Protein AF-A0A8C9L5F5-F1 (afdb_monomer)

Foldseek 3Di:
DDWDADPQVRDIDPVPLVCLPDPVLQVSVVVVVVLLLVLLVVLLVLLVPFDKAFDDCVPFQDWDQDPLLRDTWGQWDDDPRIIGGRLRVLVLLQDPVSLVSLVVSCVSNVDDPVCSVSSHDHVVSSVSSVVVNVVNVVVVVVVVVVVVVVVVVVVVVVVVVVVVVVVVVVVVVVVVVPDDDDDDDDDDDDDDDDDPPPDDPDDQDDDDDDDDDDDDDDPPPPDDPPVPDDDDDDDDDDDDDDDDPVVSVVVVVVVVVVPDDCPDDPNPDDPPDDDDPPNDDCPPPPPDDDDPPPDD

pLDDT: mean 77.7, std 20.13, range [31.69, 98.31]

Sequence (296 aa):
MAVYRCSLCRRTSFTGRRHLYSAAHRRRLQEALGRLEEEVAAARAAMDGAAVRRYDPAEHERRVWCLCCGCGVRRDGRSGALALPHAGLLQHLAGAEHRRETARFWRENRADAALRERFVVAAEEYARFAAALERAVGAYEEREEENIRQMAARIREAEQRQRDTVRAALEVGAAEDTSGCAELPGPSAMQTGPDLSWMEPGQALTFIGHQETEGKGNVHTGAKPPWLTDEDEEDGSKQQIGPSYEEFLKQKEKQKLKKLPAERVGANFDHTSQTGDSWLPSFGRVWNHGRRWQSR

InterPro domains:
  IPR028015 CCDC84-like [PF14968] (5-177)
  IPR028015 CCDC84-like [PTHR31198] (5-171)

Secondary structure (DSSP, 8-state):
---EEETTTTEEETTGGGGGGSHHHHHHHHHHHHHHHHHHHHHHHGGGT---EE--HHHHS-EEEETTTTEEEESSEEETTEEETTHHHHHHHHSHHHHHHHHHHHHHHT--GGGGGGG---HHHHHHHHHHHHHHHHHHHHHHHHHHHHHHHHHHHHHHHHHHHHHHHHHHHHHHTT-------------PPP--TT--TT----------------TTS-PPPGGGS---------PPPSS-HHHHHHHHHHHHHHTS-TTSTTTT--TTS---TT-S---TTTTS-S-TTS--

Organism: Pavo cristatus (NCBI:txid9049)

Nearest PDB structures (foldseek):
  8y6o-assembly1_R  TM=8.934E-01  e=4.787E-13  Homo sapiens

Mean predicted aligned error: 19.21 Å

Solvent-accessible surface area (backbone atoms only — not comparable to full-atom values): 18754 Å² total; per-residue (Å²): 124,55,75,33,72,40,81,89,76,72,40,78,31,69,74,31,76,59,61,56,77,34,69,70,46,47,51,52,51,50,59,55,48,48,61,46,46,54,55,48,50,53,38,56,63,46,50,83,66,37,58,73,44,77,57,45,72,88,73,47,67,45,66,44,71,39,78,51,73,71,45,78,38,42,31,26,31,74,57,93,69,28,25,26,72,35,44,31,39,49,54,47,34,31,31,72,65,43,52,51,30,39,55,48,41,35,66,76,57,68,51,66,74,87,56,52,64,75,72,43,48,50,59,67,60,47,50,55,37,51,57,43,35,53,52,40,47,51,57,48,51,54,50,51,51,51,52,50,52,53,52,53,50,52,51,54,53,50,53,48,52,52,52,52,54,52,49,53,55,53,55,57,59,62,59,65,76,75,64,93,77,80,92,78,93,82,76,96,70,90,72,81,75,83,84,80,82,79,73,70,97,74,77,78,88,72,90,74,78,93,76,92,84,87,75,97,72,66,97,82,69,83,67,81,56,88,92,72,62,85,89,81,85,86,92,77,87,82,80,81,84,68,79,50,75,67,52,52,53,53,50,55,51,51,55,56,56,71,74,48,70,78,84,44,93,68,67,87,61,67,86,84,63,85,75,57,96,75,69,63,77,82,68,77,62,81,86,56,94,76,73,89,86,81,67,133

Radius of gyration: 38.83 Å; Cα contacts (8 Å, |Δi|>4): 188; chains: 1; bounding box: 82×67×112 Å

Structure (mmCIF, N/CA/C/O backbone):
data_AF-A0A8C9L5F5-F1
#
_entry.id   AF-A0A8C9L5F5-F1
#
loop_
_atom_site.group_PDB
_atom_site.id
_atom_site.type_symbol
_atom_site.label_atom_id
_atom_site.label_alt_id
_atom_site.label_comp_id
_atom_site.label_asym_id
_atom_site.label_entity_id
_atom_site.label_seq_id
_atom_site.pdbx_PDB_ins_code
_atom_site.Cartn_x
_atom_site.Cartn_y
_atom_site.Cartn_z
_atom_site.occupancy
_atom_site.B_iso_or_equiv
_atom_site.auth_seq_id
_atom_site.auth_comp_id
_atom_site.auth_asym_id
_atom_site.auth_atom_id
_atom_site.pdbx_PDB_model_num
ATOM 1 N N . MET A 1 1 ? 20.408 12.894 -36.199 1.00 60.62 1 MET A N 1
ATOM 2 C CA . MET A 1 1 ? 20.821 12.043 -35.058 1.00 60.62 1 MET A CA 1
ATOM 3 C C . MET A 1 1 ? 19.641 11.905 -34.108 1.00 60.62 1 MET A C 1
ATOM 5 O O . MET A 1 1 ? 19.076 12.923 -33.7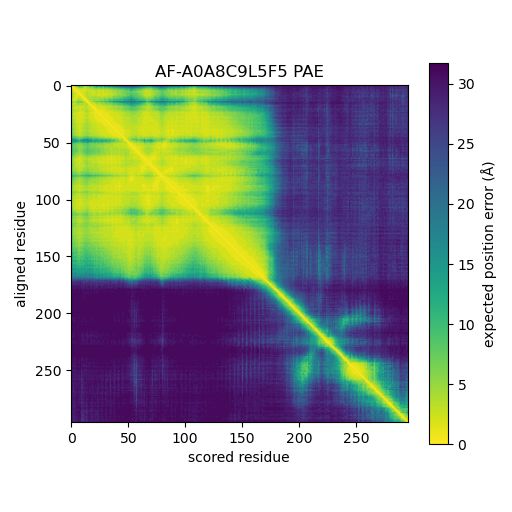34 1.00 60.62 1 MET A O 1
ATOM 9 N N . ALA A 1 2 ? 19.223 10.686 -33.762 1.00 69.50 2 ALA A N 1
ATOM 10 C CA . ALA A 1 2 ? 18.102 10.487 -32.843 1.00 69.50 2 ALA A CA 1
ATOM 11 C C . ALA A 1 2 ? 18.568 10.697 -31.394 1.00 69.50 2 ALA A C 1
ATOM 13 O O 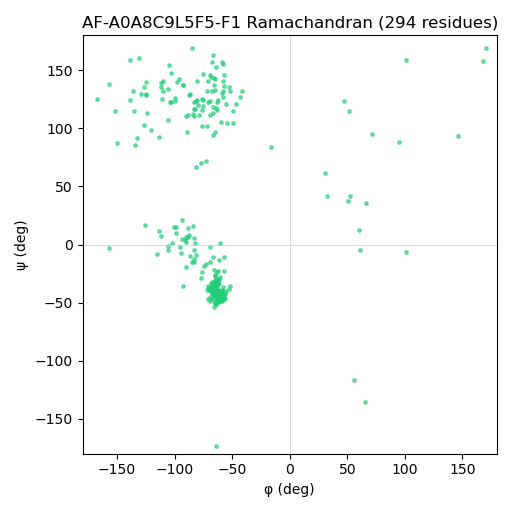. ALA A 1 2 ? 19.349 9.905 -30.862 1.00 69.50 2 ALA A O 1
ATOM 14 N N . VAL A 1 3 ? 18.092 11.771 -30.769 1.00 83.94 3 VAL A N 1
ATOM 15 C CA . VAL A 1 3 ? 18.346 12.079 -29.359 1.00 83.94 3 VAL A CA 1
ATOM 16 C C . VAL A 1 3 ? 17.351 11.290 -28.508 1.00 83.94 3 VAL A C 1
ATOM 18 O O . VAL A 1 3 ? 16.144 11.421 -28.684 1.00 83.94 3 VAL A O 1
ATOM 21 N N . TYR A 1 4 ? 17.841 10.461 -27.587 1.00 87.44 4 TYR A N 1
ATOM 22 C CA . TYR A 1 4 ? 17.001 9.696 -26.662 1.00 87.44 4 TYR A CA 1
ATOM 23 C C . TYR A 1 4 ? 17.403 9.969 -25.214 1.00 87.44 4 TYR A C 1
ATOM 25 O O . TYR A 1 4 ? 18.572 9.840 -24.856 1.00 87.44 4 TYR A O 1
ATOM 33 N N . ARG A 1 5 ? 16.440 10.314 -24.356 1.00 89.62 5 ARG A N 1
ATOM 34 C CA . ARG A 1 5 ? 16.670 10.533 -22.924 1.00 89.62 5 ARG A CA 1
ATOM 35 C C . ARG A 1 5 ? 16.178 9.336 -22.118 1.00 89.62 5 ARG A C 1
ATOM 37 O O . ARG A 1 5 ? 15.003 8.995 -22.162 1.00 89.62 5 ARG A O 1
ATOM 44 N N . CYS A 1 6 ? 17.076 8.733 -21.345 1.00 90.38 6 CYS A N 1
ATOM 45 C CA . CYS A 1 6 ? 16.731 7.682 -20.392 1.00 90.38 6 CYS A CA 1
ATOM 46 C C . CYS A 1 6 ? 16.174 8.287 -19.102 1.00 90.38 6 CYS A C 1
ATOM 48 O O . CYS A 1 6 ? 16.878 9.069 -18.455 1.00 90.38 6 CYS A O 1
ATOM 50 N N . SER A 1 7 ? 14.977 7.885 -18.679 1.00 87.81 7 SER A N 1
ATOM 51 C CA . SER A 1 7 ? 14.416 8.264 -17.374 1.00 87.81 7 SER A CA 1
ATOM 52 C C . SER A 1 7 ? 15.195 7.632 -16.213 1.00 87.81 7 SER A C 1
ATOM 54 O O . SER A 1 7 ? 15.529 8.326 -15.254 1.00 87.81 7 SER A O 1
ATOM 56 N N . LEU A 1 8 ? 15.587 6.357 -16.339 1.00 90.19 8 LEU A N 1
ATOM 57 C CA . LEU A 1 8 ? 16.334 5.626 -15.307 1.00 90.19 8 LEU A CA 1
ATOM 58 C C . LEU A 1 8 ? 17.762 6.137 -15.129 1.00 90.19 8 LEU A C 1
ATOM 60 O O . LEU A 1 8 ? 18.223 6.399 -14.022 1.00 90.19 8 LEU A O 1
ATOM 64 N N . CYS A 1 9 ? 18.490 6.295 -16.234 1.00 90.56 9 CYS A N 1
ATOM 65 C CA . CYS A 1 9 ? 19.882 6.731 -16.177 1.00 90.56 9 CYS A CA 1
ATOM 66 C C . CYS A 1 9 ? 20.032 8.251 -16.073 1.00 90.56 9 CYS A C 1
ATOM 68 O O . CYS A 1 9 ? 21.144 8.707 -15.806 1.00 90.56 9 CYS A O 1
ATOM 70 N N . ARG A 1 10 ? 18.952 9.017 -16.300 1.00 90.06 10 ARG A N 1
ATOM 71 C CA . ARG A 1 10 ? 18.934 10.489 -16.396 1.00 90.06 10 ARG A CA 1
ATOM 72 C C . ARG A 1 10 ? 19.995 11.031 -17.359 1.00 90.06 10 ARG A C 1
ATOM 74 O O . ARG A 1 10 ? 20.619 12.056 -17.110 1.00 90.06 10 ARG A O 1
ATOM 81 N N . ARG A 1 11 ? 20.218 10.306 -18.457 1.00 88.12 11 ARG A N 1
ATOM 82 C CA . ARG A 1 11 ? 21.242 10.604 -19.465 1.00 88.12 11 ARG A CA 1
ATOM 83 C C . ARG A 1 11 ? 20.611 10.720 -20.837 1.00 88.12 11 ARG A C 1
ATOM 85 O O . ARG A 1 11 ? 19.744 9.921 -21.200 1.00 88.12 11 ARG A O 1
ATOM 92 N N . THR A 1 12 ? 21.092 11.692 -21.594 1.00 88.00 12 THR A N 1
ATOM 93 C CA . THR A 1 12 ? 20.783 11.840 -23.010 1.00 88.00 12 THR A CA 1
ATOM 94 C C . THR A 1 12 ? 21.785 11.013 -23.809 1.00 88.00 12 THR A C 1
ATOM 96 O O . THR A 1 12 ? 22.990 11.106 -23.597 1.00 88.00 12 THR A O 1
ATOM 99 N N . SER A 1 13 ? 21.289 10.165 -24.699 1.00 83.81 13 SER A N 1
ATOM 100 C CA . SER A 1 13 ? 22.077 9.358 -25.617 1.00 83.81 13 SER A CA 1
ATOM 101 C C . SER A 1 13 ? 21.852 9.866 -27.034 1.00 83.81 13 SER A C 1
ATOM 103 O O . SER A 1 13 ? 20.718 9.957 -27.503 1.00 83.81 13 SER A O 1
ATOM 105 N N . PHE A 1 14 ? 22.949 10.192 -27.712 1.00 84.75 14 PHE A N 1
ATOM 106 C CA . PHE A 1 14 ? 22.948 10.637 -29.108 1.00 84.75 14 PHE A CA 1
ATOM 107 C C . PHE A 1 14 ? 23.005 9.462 -30.098 1.00 84.75 14 PHE A C 1
ATOM 109 O O . PHE A 1 14 ? 22.791 9.638 -31.294 1.00 84.75 14 PHE A O 1
ATOM 116 N N . THR A 1 15 ? 23.246 8.245 -29.595 1.00 81.31 15 THR A N 1
ATOM 117 C CA . THR A 1 15 ? 23.255 6.986 -30.359 1.00 81.31 15 THR A CA 1
ATOM 118 C C . THR A 1 15 ? 21.895 6.274 -30.320 1.00 81.31 15 THR A C 1
ATOM 120 O O . THR A 1 15 ? 21.799 5.061 -30.536 1.00 81.31 15 THR A O 1
ATOM 123 N N . GLY A 1 16 ? 20.822 7.015 -30.024 1.00 82.38 16 GLY A N 1
ATOM 124 C CA . GLY A 1 16 ? 19.471 6.487 -29.869 1.00 82.38 16 GLY A CA 1
ATOM 125 C C . GLY A 1 16 ? 19.329 5.545 -28.665 1.00 82.38 16 GLY A C 1
ATOM 126 O O . GLY A 1 16 ? 19.805 5.816 -27.563 1.00 82.38 16 GLY A O 1
ATOM 127 N N . ARG A 1 17 ? 18.649 4.408 -28.859 1.00 86.00 17 ARG A N 1
ATOM 128 C CA . ARG A 1 17 ? 18.340 3.438 -27.786 1.00 86.00 17 ARG A CA 1
ATOM 129 C C . ARG A 1 17 ? 19.469 2.442 -27.479 1.00 86.00 17 ARG A C 1
ATOM 131 O O . ARG A 1 17 ? 19.278 1.547 -26.661 1.00 86.00 17 ARG A O 1
ATOM 138 N N . ARG A 1 18 ? 20.656 2.582 -28.086 1.00 88.00 18 ARG A N 1
ATOM 139 C CA . ARG A 1 18 ? 21.783 1.652 -27.862 1.00 88.00 18 ARG A CA 1
ATOM 140 C C . ARG A 1 18 ? 22.263 1.618 -26.411 1.00 88.00 18 ARG A C 1
ATOM 142 O O . ARG A 1 18 ? 22.719 0.576 -25.953 1.00 88.00 18 ARG A O 1
ATOM 149 N N . HIS A 1 19 ? 22.128 2.716 -25.666 1.00 90.25 19 HIS A N 1
ATOM 150 C CA . HIS A 1 19 ? 22.593 2.761 -24.279 1.00 90.25 19 HIS A CA 1
ATOM 151 C C . HIS A 1 19 ? 21.870 1.762 -23.354 1.00 90.25 19 HIS A C 1
ATOM 153 O O . HIS A 1 19 ? 22.436 1.397 -22.323 1.00 90.25 19 HIS A O 1
ATOM 159 N N . LEU A 1 20 ? 20.656 1.315 -23.709 1.00 90.06 20 LEU A N 1
ATOM 160 C CA . LEU A 1 20 ? 19.882 0.339 -22.931 1.00 90.06 20 LEU A CA 1
ATOM 161 C C . LEU A 1 20 ? 20.624 -1.002 -22.796 1.00 90.06 20 LEU A C 1
ATOM 163 O O . LEU A 1 20 ? 20.488 -1.691 -21.793 1.00 90.06 20 LEU A O 1
ATOM 167 N N . TYR A 1 21 ? 21.477 -1.339 -23.768 1.00 90.31 21 TYR A N 1
ATOM 168 C CA . TYR A 1 21 ? 22.283 -2.563 -23.753 1.00 90.31 21 TYR A CA 1
ATOM 169 C C . TYR A 1 21 ? 23.581 -2.431 -22.941 1.00 90.31 21 TYR A C 1
ATOM 171 O O . TYR A 1 21 ? 24.311 -3.406 -22.770 1.00 90.31 21 TYR A O 1
ATOM 179 N N . SER A 1 22 ? 23.898 -1.237 -22.431 1.00 92.62 22 SER A N 1
ATOM 180 C CA . SER A 1 22 ? 25.110 -1.037 -21.636 1.00 92.62 22 SER A CA 1
ATOM 181 C C . SER A 1 22 ? 25.025 -1.765 -20.290 1.00 92.62 22 SER A C 1
ATOM 183 O O . SER A 1 22 ? 23.976 -1.808 -19.644 1.00 92.62 22 SER A O 1
ATOM 185 N N . ALA A 1 23 ? 26.155 -2.300 -19.818 1.00 93.69 23 ALA A N 1
ATOM 186 C CA . ALA A 1 23 ? 26.242 -2.906 -18.487 1.00 93.69 23 ALA A CA 1
ATOM 187 C C . ALA A 1 23 ? 25.852 -1.913 -17.376 1.00 93.69 23 ALA A C 1
ATOM 189 O O . ALA A 1 23 ? 25.162 -2.282 -16.430 1.00 93.69 23 ALA A O 1
ATOM 190 N N . ALA A 1 24 ? 26.210 -0.635 -17.538 1.00 93.31 24 ALA A N 1
ATOM 191 C CA . ALA A 1 24 ? 25.853 0.419 -16.595 1.00 93.31 24 ALA A CA 1
ATOM 192 C C . ALA A 1 24 ? 24.334 0.645 -16.492 1.00 93.31 24 ALA A C 1
ATOM 194 O O . ALA A 1 24 ? 23.827 0.823 -15.386 1.00 93.31 24 ALA A O 1
ATOM 195 N N . HIS A 1 25 ? 23.604 0.631 -17.616 1.00 93.62 25 HIS A N 1
ATOM 196 C CA . HIS A 1 25 ? 22.142 0.738 -17.596 1.00 93.62 25 HIS A CA 1
ATOM 197 C C . HIS A 1 25 ? 21.513 -0.477 -16.908 1.00 93.62 25 HIS A C 1
ATOM 199 O O . HIS A 1 25 ? 20.719 -0.301 -15.988 1.00 93.62 25 HIS A O 1
ATOM 205 N N . ARG A 1 26 ? 21.922 -1.693 -17.300 1.00 93.56 26 ARG A N 1
ATOM 206 C CA . ARG A 1 26 ? 21.401 -2.943 -16.724 1.00 93.56 26 ARG A CA 1
ATOM 207 C C . ARG A 1 26 ? 21.606 -3.015 -15.211 1.00 93.56 26 ARG A C 1
ATOM 209 O O . ARG A 1 26 ? 20.661 -3.320 -14.496 1.00 93.56 26 ARG A O 1
ATOM 216 N N . ARG A 1 27 ? 22.794 -2.647 -14.721 1.00 94.31 27 ARG A N 1
ATOM 217 C CA . ARG A 1 27 ? 23.088 -2.605 -13.282 1.00 94.31 27 ARG A CA 1
ATOM 218 C C . ARG A 1 27 ? 22.175 -1.624 -12.540 1.00 94.31 27 ARG A C 1
ATOM 220 O O . ARG A 1 27 ? 21.579 -1.986 -11.537 1.00 94.31 27 ARG A O 1
ATOM 227 N N . ARG A 1 28 ? 22.010 -0.399 -13.055 1.00 94.50 28 ARG A N 1
ATOM 228 C CA . ARG A 1 28 ? 21.112 0.604 -12.449 1.00 94.50 28 ARG A CA 1
ATOM 229 C C . ARG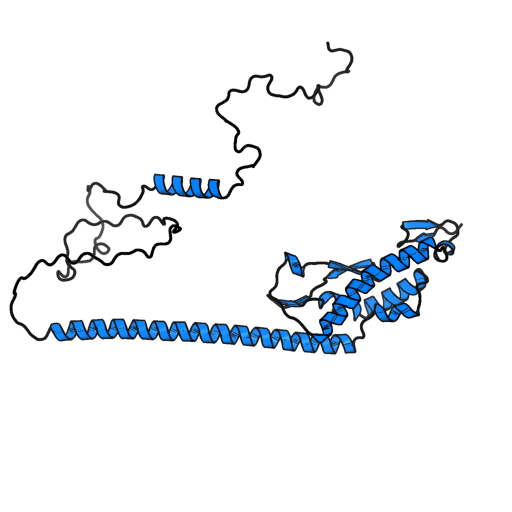 A 1 28 ? 19.655 0.152 -12.443 1.00 94.50 28 ARG A C 1
ATOM 231 O O . ARG A 1 28 ? 18.939 0.419 -11.486 1.00 94.50 28 ARG A O 1
ATOM 238 N N . LEU A 1 29 ? 19.218 -0.503 -13.516 1.00 94.94 29 LEU A N 1
ATOM 239 C CA . LEU A 1 29 ? 17.880 -1.074 -13.615 1.00 94.94 29 LEU A CA 1
ATOM 240 C C . LEU A 1 29 ? 17.676 -2.176 -12.566 1.00 94.94 29 LEU A C 1
ATOM 242 O O . LEU A 1 29 ? 16.670 -2.147 -11.871 1.00 94.94 29 LEU A O 1
ATOM 246 N N . GLN A 1 30 ? 18.637 -3.090 -12.410 1.00 93.50 30 GLN A N 1
ATOM 247 C CA . GLN A 1 30 ? 18.596 -4.142 -11.389 1.00 93.50 30 GLN A CA 1
ATOM 248 C C . GLN A 1 30 ? 18.571 -3.567 -9.969 1.00 93.50 30 GLN A C 1
ATOM 250 O O . GLN A 1 30 ? 17.722 -3.958 -9.180 1.00 93.50 30 GLN A O 1
ATOM 255 N N . GLU A 1 31 ? 19.432 -2.594 -9.657 1.00 94.19 31 GLU A N 1
ATOM 256 C CA . GLU A 1 31 ? 19.443 -1.917 -8.351 1.00 94.19 31 GLU A CA 1
ATOM 257 C C . GLU A 1 31 ? 18.099 -1.228 -8.050 1.00 94.19 31 GLU A C 1
ATOM 259 O O . GLU A 1 31 ? 17.598 -1.289 -6.928 1.00 94.19 31 GLU A O 1
ATOM 264 N N . ALA A 1 32 ? 17.496 -0.569 -9.046 1.00 93.50 32 ALA A N 1
ATOM 265 C CA . ALA A 1 32 ? 16.214 0.112 -8.879 1.00 93.50 32 ALA A CA 1
ATOM 266 C C . ALA A 1 32 ? 15.039 -0.871 -8.736 1.00 93.50 32 ALA A C 1
ATOM 268 O O . ALA A 1 32 ? 14.141 -0.630 -7.930 1.00 93.50 32 ALA A O 1
ATOM 269 N N . LEU A 1 33 ? 15.053 -1.970 -9.496 1.00 95.00 33 LEU A N 1
ATOM 270 C CA . LEU A 1 33 ? 14.061 -3.036 -9.385 1.00 95.00 33 LEU A CA 1
ATOM 271 C C . LEU A 1 33 ? 14.184 -3.787 -8.058 1.00 95.00 33 LEU A C 1
ATOM 273 O O . LEU A 1 33 ? 13.153 -4.070 -7.467 1.00 95.00 33 LEU A O 1
ATOM 277 N N . GLY A 1 34 ? 15.397 -4.024 -7.551 1.00 94.56 34 GLY A N 1
ATOM 278 C CA . GLY A 1 34 ? 15.616 -4.702 -6.269 1.00 94.56 34 GLY A CA 1
ATOM 279 C C . GLY A 1 34 ? 14.962 -3.973 -5.092 1.00 94.56 34 GLY A C 1
ATOM 280 O O . GLY A 1 34 ? 14.272 -4.591 -4.293 1.00 94.56 34 GLY A O 1
ATOM 281 N N . ARG A 1 35 ? 15.056 -2.637 -5.043 1.00 93.88 35 ARG A N 1
ATOM 282 C CA . ARG A 1 35 ? 14.372 -1.834 -4.006 1.00 93.88 35 ARG A CA 1
ATOM 283 C C . ARG A 1 35 ? 12.851 -1.962 -4.065 1.00 93.88 35 ARG A C 1
ATOM 285 O O . ARG A 1 35 ? 12.187 -1.988 -3.038 1.00 93.88 35 ARG A O 1
ATOM 292 N N . LEU A 1 36 ? 12.292 -1.994 -5.275 1.00 94.00 36 LEU A N 1
ATOM 293 C CA . LEU A 1 36 ? 10.856 -2.198 -5.448 1.00 94.00 36 LEU A CA 1
ATOM 294 C C . LEU A 1 36 ? 10.469 -3.644 -5.111 1.00 94.00 36 LEU A C 1
ATOM 296 O O . LEU A 1 36 ? 9.404 -3.869 -4.552 1.00 94.00 36 LEU A O 1
ATOM 300 N N . GLU A 1 37 ? 11.324 -4.611 -5.433 1.00 95.00 37 GLU A N 1
ATOM 301 C CA . GLU A 1 37 ? 11.108 -6.029 -5.149 1.00 95.00 37 GLU A CA 1
ATOM 302 C C . GLU A 1 37 ? 11.044 -6.293 -3.645 1.00 95.00 37 GLU A C 1
ATOM 304 O O . GLU A 1 37 ? 10.152 -7.013 -3.214 1.00 95.00 37 GLU A O 1
ATOM 309 N N . GLU A 1 38 ? 11.906 -5.661 -2.845 1.00 94.88 38 GLU A N 1
ATOM 310 C CA . GLU A 1 38 ? 11.859 -5.734 -1.378 1.00 94.88 38 GLU A CA 1
ATOM 311 C C . GLU A 1 38 ? 10.505 -5.258 -0.825 1.00 94.88 38 GLU A C 1
ATOM 313 O O . GLU A 1 38 ? 9.878 -5.951 -0.022 1.00 94.88 38 GLU A O 1
ATOM 318 N N . GLU A 1 39 ? 10.002 -4.117 -1.304 1.00 94.88 39 GLU A N 1
ATOM 319 C CA . GLU A 1 39 ? 8.698 -3.576 -0.891 1.00 94.88 39 GLU A CA 1
ATOM 320 C C . GLU A 1 39 ? 7.529 -4.465 -1.351 1.00 94.88 39 GLU A C 1
ATOM 322 O O . GLU A 1 39 ? 6.575 -4.689 -0.602 1.00 94.88 39 GLU A O 1
ATOM 327 N N . VAL A 1 40 ? 7.599 -5.011 -2.571 1.00 95.38 40 VAL A N 1
ATOM 328 C CA . VAL A 1 40 ? 6.592 -5.946 -3.100 1.00 95.38 40 VAL A CA 1
ATOM 329 C C . VAL A 1 40 ? 6.609 -7.264 -2.323 1.00 95.38 40 VAL A C 1
ATOM 331 O O . VAL A 1 40 ? 5.547 -7.799 -2.011 1.00 95.38 40 VAL A O 1
ATOM 334 N N . ALA A 1 41 ? 7.787 -7.785 -1.980 1.00 94.62 41 ALA A N 1
ATOM 335 C CA . ALA A 1 41 ? 7.937 -9.005 -1.195 1.00 94.62 41 ALA A CA 1
ATOM 336 C C . ALA A 1 41 ? 7.380 -8.825 0.222 1.00 94.62 41 ALA A C 1
ATOM 338 O O . ALA A 1 41 ? 6.612 -9.670 0.682 1.00 94.62 41 ALA A O 1
ATOM 339 N N . ALA A 1 42 ? 7.682 -7.698 0.877 1.00 93.69 42 ALA A N 1
ATOM 340 C CA . ALA A 1 42 ? 7.105 -7.353 2.174 1.00 93.69 42 ALA A CA 1
ATOM 341 C C . ALA A 1 42 ? 5.571 -7.257 2.108 1.00 93.69 42 ALA A C 1
ATOM 343 O O . ALA A 1 42 ? 4.874 -7.793 2.967 1.00 93.69 42 ALA A O 1
ATOM 344 N N . ALA A 1 43 ? 5.035 -6.634 1.053 1.00 93.94 43 ALA A N 1
ATOM 345 C CA . ALA A 1 43 ? 3.595 -6.535 0.847 1.00 93.94 43 ALA A CA 1
ATOM 346 C C . ALA A 1 43 ? 2.931 -7.901 0.622 1.00 93.94 43 ALA A C 1
ATOM 348 O O . ALA A 1 43 ? 1.877 -8.167 1.193 1.00 93.94 43 ALA A O 1
ATOM 349 N N . ARG A 1 44 ? 3.550 -8.786 -0.169 1.00 93.94 44 ARG A N 1
ATOM 350 C CA . ARG A 1 44 ? 3.049 -10.152 -0.385 1.00 93.94 44 ARG A CA 1
ATOM 351 C C . ARG A 1 44 ? 3.074 -10.979 0.895 1.00 93.94 44 ARG A C 1
ATOM 353 O O . ARG A 1 44 ? 2.088 -11.638 1.186 1.00 93.94 44 ARG A O 1
ATOM 360 N N . ALA A 1 45 ? 4.144 -10.897 1.685 1.00 92.19 45 ALA A N 1
ATOM 361 C CA . ALA A 1 45 ? 4.222 -11.586 2.974 1.00 92.19 45 ALA A CA 1
ATOM 362 C C . ALA A 1 45 ? 3.130 -11.115 3.953 1.00 92.19 45 ALA A C 1
ATOM 364 O O . ALA A 1 45 ? 2.603 -11.902 4.734 1.00 92.19 45 ALA A O 1
ATOM 365 N N . ALA A 1 46 ? 2.739 -9.839 3.886 1.00 88.81 46 ALA A N 1
ATOM 366 C CA . ALA A 1 46 ? 1.648 -9.305 4.697 1.00 88.81 46 ALA A CA 1
ATOM 367 C C . ALA A 1 46 ? 0.255 -9.834 4.293 1.00 88.81 46 ALA A C 1
ATOM 369 O O . ALA A 1 46 ? -0.689 -9.702 5.078 1.00 88.81 46 ALA A O 1
ATOM 370 N N . MET A 1 47 ? 0.103 -10.445 3.108 1.00 88.94 47 MET A N 1
ATOM 371 C CA . MET A 1 47 ? -1.187 -10.980 2.661 1.00 88.94 47 MET A CA 1
ATOM 372 C C . MET A 1 47 ? -1.666 -12.170 3.494 1.00 88.94 47 MET A C 1
ATOM 374 O O . MET A 1 47 ? -2.871 -12.310 3.693 1.00 88.94 47 MET A O 1
ATOM 378 N N . ASP A 1 48 ? -0.747 -12.987 4.012 1.00 84.38 48 ASP A N 1
ATOM 379 C CA . ASP A 1 48 ? -1.083 -14.222 4.732 1.00 84.38 48 ASP A CA 1
ATOM 380 C C . ASP A 1 48 ? -1.675 -13.963 6.131 1.00 84.38 48 ASP A C 1
ATOM 382 O O . ASP A 1 48 ? -2.313 -14.842 6.707 1.00 84.38 48 ASP A O 1
ATOM 386 N N . GLY 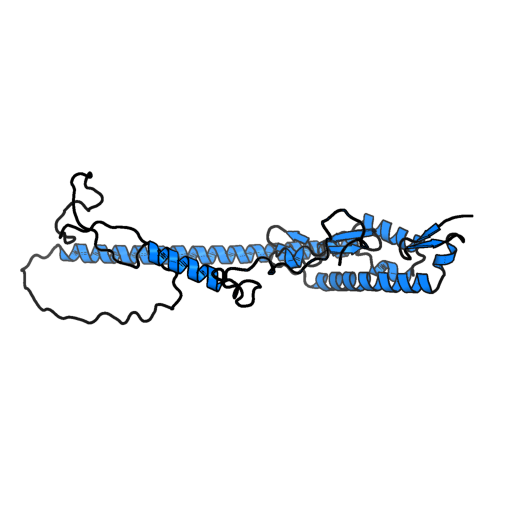A 1 49 ? -1.502 -12.752 6.676 1.00 80.25 49 GLY A N 1
ATOM 387 C CA . GLY A 1 49 ? -1.932 -12.394 8.033 1.00 80.25 49 GLY A CA 1
ATOM 388 C C . GLY A 1 49 ? -3.024 -11.327 8.133 1.00 80.25 49 GLY A C 1
ATOM 389 O O . GLY A 1 49 ? -3.483 -11.088 9.245 1.00 80.25 49 GLY A O 1
ATOM 390 N N . ALA A 1 50 ? -3.402 -10.675 7.021 1.00 85.69 50 ALA A N 1
ATOM 391 C CA . ALA A 1 50 ? -4.424 -9.616 6.936 1.00 85.69 50 ALA A CA 1
ATOM 392 C C . ALA A 1 50 ? -4.537 -8.756 8.216 1.00 85.69 50 ALA A C 1
ATOM 394 O O . ALA A 1 50 ? -5.555 -8.749 8.907 1.00 85.69 50 ALA A O 1
ATOM 395 N N . ALA A 1 51 ? -3.449 -8.068 8.568 1.00 88.88 51 ALA A N 1
ATOM 396 C CA . ALA A 1 51 ? -3.372 -7.322 9.818 1.00 88.88 51 ALA A CA 1
ATOM 397 C C . ALA A 1 51 ? -4.180 -6.016 9.762 1.00 88.88 51 ALA A C 1
ATOM 399 O O . ALA A 1 51 ? -4.223 -5.335 8.739 1.00 88.88 51 ALA A O 1
ATOM 400 N N . VAL A 1 52 ? -4.744 -5.625 10.904 1.00 95.00 52 VAL A N 1
ATOM 401 C CA . VAL A 1 52 ? -5.434 -4.344 11.105 1.00 95.00 52 VAL A CA 1
ATOM 402 C C . VAL A 1 52 ? -4.814 -3.657 12.317 1.00 95.00 52 VAL A C 1
ATOM 404 O O . VAL A 1 52 ? -4.535 -4.302 13.329 1.00 95.00 52 VAL A O 1
ATOM 407 N N . ARG A 1 53 ? -4.543 -2.355 12.207 1.00 93.69 53 ARG A N 1
ATOM 408 C CA . ARG A 1 53 ? -3.955 -1.545 13.285 1.00 93.69 53 ARG A CA 1
ATOM 409 C C . ARG A 1 53 ? -4.744 -0.262 13.476 1.00 93.69 53 ARG A C 1
ATOM 411 O O . ARG A 1 53 ? -5.448 0.171 12.567 1.00 93.69 53 ARG A O 1
ATOM 418 N N . ARG A 1 54 ? -4.600 0.379 14.636 1.00 94.25 54 ARG A N 1
ATOM 419 C CA . ARG A 1 54 ? -5.086 1.753 14.814 1.00 94.25 54 ARG A CA 1
ATOM 420 C C . ARG A 1 54 ? -4.302 2.693 13.908 1.00 94.25 54 ARG A C 1
ATOM 422 O O . ARG A 1 54 ? -3.109 2.504 13.695 1.00 94.25 54 ARG A O 1
ATOM 429 N N . TYR A 1 55 ? -4.995 3.677 13.354 1.00 95.94 55 TYR A N 1
ATOM 430 C CA . TYR A 1 55 ? -4.383 4.651 12.471 1.00 95.94 55 TYR A CA 1
ATOM 431 C C . TYR A 1 55 ? -3.474 5.611 13.243 1.00 95.94 55 TYR A C 1
ATOM 433 O O . TYR A 1 55 ? -3.875 6.221 14.230 1.00 95.94 55 TYR A O 1
ATOM 441 N N . ASP A 1 56 ? -2.279 5.782 12.702 1.00 93.75 56 ASP A N 1
ATOM 442 C CA . ASP A 1 56 ? -1.239 6.714 13.103 1.00 93.75 56 ASP A CA 1
ATOM 443 C C . ASP A 1 56 ? -0.690 7.360 11.815 1.00 93.75 56 ASP A C 1
ATOM 445 O O . ASP A 1 56 ? -0.123 6.654 10.969 1.00 93.75 56 ASP A O 1
ATOM 449 N N . PRO A 1 57 ? -0.866 8.681 11.627 1.00 91.81 57 PRO A N 1
ATOM 450 C CA . PRO A 1 57 ? -0.319 9.405 10.484 1.00 91.81 57 PRO A CA 1
ATOM 451 C C . PRO A 1 57 ? 1.188 9.202 10.288 1.00 91.81 57 PRO A C 1
ATOM 453 O O . PRO A 1 57 ? 1.644 9.078 9.150 1.00 91.81 57 PRO A O 1
ATOM 456 N N . ALA A 1 58 ? 1.963 9.145 11.377 1.00 91.69 58 ALA A N 1
ATOM 457 C CA . ALA A 1 58 ? 3.420 9.071 11.315 1.00 91.69 58 ALA A CA 1
ATOM 458 C C . ALA A 1 58 ? 3.896 7.746 10.698 1.00 91.69 58 ALA A C 1
ATOM 460 O O . ALA A 1 58 ? 4.871 7.711 9.943 1.00 91.69 58 ALA A O 1
ATOM 461 N N . GLU A 1 59 ? 3.173 6.659 10.971 1.00 90.38 59 GLU A N 1
ATOM 462 C CA . GLU A 1 59 ? 3.513 5.324 10.481 1.00 90.38 59 GLU A CA 1
ATOM 463 C C . GLU A 1 59 ? 2.832 4.976 9.152 1.00 90.38 59 GLU A C 1
ATOM 465 O O . GLU A 1 59 ? 3.442 4.305 8.310 1.00 90.38 59 GLU A O 1
ATOM 470 N N . HIS A 1 60 ? 1.588 5.424 8.943 1.00 93.12 60 HIS A N 1
ATOM 471 C CA . HIS A 1 60 ? 0.698 4.900 7.899 1.00 93.12 60 HIS A CA 1
ATOM 472 C C . HIS A 1 60 ? 0.501 5.812 6.679 1.00 93.12 60 HIS A C 1
ATOM 474 O O . HIS A 1 60 ? -0.103 5.401 5.684 1.00 93.12 60 HIS A O 1
ATOM 480 N N . GLU A 1 61 ? 1.060 7.024 6.684 1.00 91.56 61 GLU A N 1
ATOM 481 C CA . GLU A 1 61 ? 1.079 7.903 5.501 1.00 91.56 61 GLU A CA 1
ATOM 482 C C . GLU A 1 61 ? 2.315 7.701 4.609 1.00 91.56 61 GLU A C 1
ATOM 484 O O . GLU A 1 61 ? 2.500 8.401 3.607 1.00 91.56 61 GLU A O 1
ATOM 489 N N . ARG A 1 62 ? 3.149 6.697 4.918 1.00 92.81 62 ARG A N 1
ATOM 490 C CA . ARG A 1 62 ? 4.333 6.351 4.122 1.00 92.81 62 ARG A CA 1
ATOM 491 C C . ARG A 1 62 ? 3.959 6.035 2.672 1.00 92.81 62 ARG A C 1
ATOM 493 O O . ARG A 1 62 ? 3.006 5.304 2.385 1.00 92.81 62 ARG A O 1
ATOM 500 N N . ARG A 1 63 ? 4.763 6.560 1.744 1.00 95.56 63 ARG A N 1
ATOM 501 C CA . ARG A 1 63 ? 4.630 6.317 0.305 1.00 95.56 63 ARG A CA 1
ATOM 502 C C . ARG A 1 63 ? 5.794 5.493 -0.226 1.00 95.56 63 ARG A C 1
ATOM 504 O O . ARG A 1 63 ? 6.944 5.746 0.122 1.00 95.56 63 ARG A O 1
ATOM 511 N N . VAL A 1 64 ? 5.475 4.557 -1.109 1.00 95.50 64 VAL A N 1
ATOM 512 C CA . VAL A 1 64 ? 6.427 3.753 -1.876 1.00 95.50 64 VAL A CA 1
ATOM 513 C C . VAL A 1 64 ? 6.435 4.265 -3.311 1.00 95.50 64 VAL A C 1
ATOM 515 O O . VAL A 1 64 ? 5.386 4.514 -3.907 1.00 95.50 64 VAL A O 1
ATOM 518 N N . TRP A 1 65 ? 7.621 4.460 -3.879 1.00 95.88 65 TRP A N 1
ATOM 519 C CA . TRP A 1 65 ? 7.756 4.887 -5.268 1.00 95.88 65 TRP A CA 1
ATOM 520 C C . TRP A 1 65 ? 7.638 3.689 -6.212 1.00 95.88 65 TRP A C 1
ATOM 522 O O . TRP A 1 65 ? 8.498 2.808 -6.207 1.00 95.88 65 TRP A O 1
ATOM 532 N N . CYS A 1 66 ? 6.609 3.668 -7.061 1.00 96.12 66 CYS A N 1
ATOM 533 C CA . CYS A 1 66 ? 6.483 2.652 -8.100 1.00 96.12 66 CYS A CA 1
ATOM 534 C C . CYS A 1 66 ? 7.298 3.062 -9.329 1.00 96.12 66 CYS A C 1
ATOM 536 O O . CYS A 1 66 ? 6.959 4.014 -10.034 1.00 96.12 66 CYS A O 1
ATOM 538 N N . LEU A 1 67 ? 8.366 2.315 -9.618 1.00 94.06 67 LEU A N 1
ATOM 539 C CA . LEU A 1 67 ? 9.228 2.578 -10.772 1.00 94.06 67 LEU A CA 1
ATOM 540 C C . LEU A 1 67 ? 8.515 2.360 -12.115 1.00 94.06 67 LEU A C 1
ATOM 542 O O . LEU A 1 67 ? 8.812 3.065 -13.075 1.00 94.06 67 LEU A O 1
ATOM 546 N N . CYS A 1 68 ? 7.582 1.404 -12.170 1.00 94.69 68 CYS A N 1
ATOM 547 C CA . CYS A 1 68 ? 6.834 1.070 -13.383 1.00 94.69 68 CYS A CA 1
ATOM 548 C C . CYS A 1 68 ? 5.925 2.225 -13.808 1.00 94.69 68 CYS A C 1
ATOM 550 O O . CYS A 1 68 ? 5.931 2.618 -14.969 1.00 94.69 68 CYS A O 1
ATOM 552 N N . CYS A 1 69 ? 5.186 2.776 -12.844 1.00 95.19 69 CYS A N 1
ATOM 553 C CA . CYS A 1 69 ? 4.189 3.824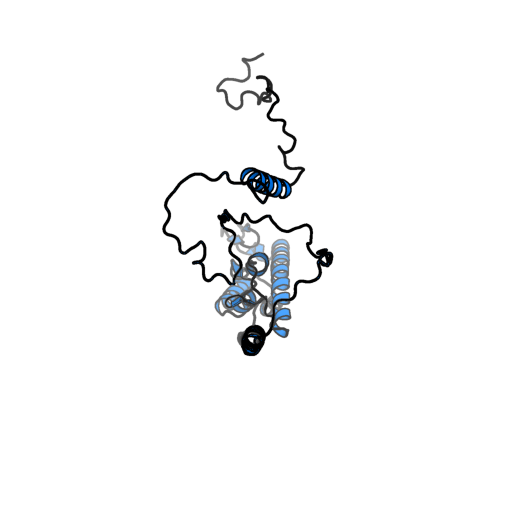 -13.061 1.00 95.19 69 CYS A CA 1
ATOM 554 C C . CYS A 1 69 ? 4.778 5.238 -12.953 1.00 95.19 69 CYS A C 1
ATOM 556 O O . CYS A 1 69 ? 4.177 6.199 -13.420 1.00 95.19 69 CYS A O 1
ATOM 558 N N . GLY A 1 70 ? 5.946 5.388 -12.321 1.00 94.31 70 GLY A N 1
ATOM 559 C CA . GLY A 1 70 ? 6.561 6.692 -12.082 1.00 94.31 70 GLY A CA 1
ATOM 560 C C . GLY A 1 70 ? 5.755 7.564 -11.116 1.00 94.31 70 GLY A C 1
ATOM 561 O O . GLY A 1 70 ? 5.690 8.777 -11.308 1.00 94.31 70 GLY A O 1
ATOM 562 N N . CYS A 1 71 ? 5.128 6.960 -10.1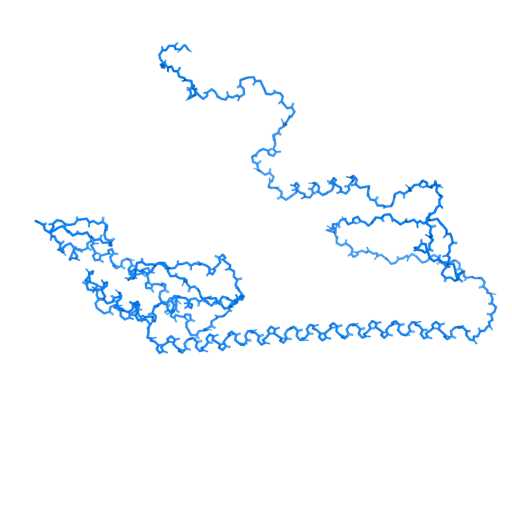01 1.00 95.62 71 CYS A N 1
ATOM 563 C CA . CYS A 1 71 ? 4.287 7.661 -9.131 1.00 95.62 71 CYS A CA 1
ATOM 564 C C . CYS A 1 71 ? 4.494 7.163 -7.689 1.00 95.62 71 CYS A C 1
ATOM 566 O O . CYS A 1 71 ? 4.991 6.060 -7.444 1.00 95.62 71 CYS A O 1
ATOM 568 N N . GLY A 1 72 ? 4.127 8.008 -6.719 1.00 96.56 72 GLY A N 1
ATOM 569 C CA . GLY A 1 72 ? 4.183 7.694 -5.290 1.00 96.56 72 GLY A CA 1
ATOM 570 C C . GLY A 1 72 ? 2.881 7.067 -4.794 1.00 96.56 72 GLY A C 1
ATOM 571 O O . GLY A 1 72 ? 1.866 7.755 -4.666 1.00 96.56 72 GLY A O 1
ATOM 572 N N . VAL A 1 73 ? 2.934 5.785 -4.458 1.00 96.62 73 VAL A N 1
ATOM 573 C CA . VAL A 1 73 ? 1.801 4.961 -4.022 1.00 96.62 73 VAL A CA 1
ATOM 574 C C . VAL A 1 73 ? 1.755 4.926 -2.498 1.00 96.62 73 VAL A C 1
ATOM 576 O O . VAL A 1 73 ? 2.797 4.903 -1.848 1.00 96.62 73 VAL A O 1
ATOM 579 N N . ARG A 1 74 ? 0.563 4.937 -1.894 1.00 95.69 74 ARG A N 1
ATOM 580 C CA . ARG A 1 74 ? 0.436 4.751 -0.439 1.00 95.69 74 ARG A CA 1
ATOM 581 C C . ARG A 1 74 ? 0.834 3.324 -0.078 1.00 95.69 74 ARG A C 1
ATOM 583 O O . ARG A 1 74 ? 0.353 2.396 -0.717 1.00 95.69 74 ARG A O 1
ATOM 590 N N . ARG A 1 75 ? 1.677 3.147 0.943 1.00 95.75 75 ARG A N 1
ATOM 591 C CA . ARG A 1 75 ? 2.012 1.806 1.440 1.00 95.75 75 ARG A CA 1
ATOM 592 C C . ARG A 1 75 ? 0.771 1.154 2.044 1.00 95.75 75 ARG A C 1
ATOM 594 O O . ARG A 1 75 ? 0.364 0.079 1.616 1.00 95.75 75 ARG A O 1
ATOM 601 N N . ASP A 1 76 ? 0.146 1.856 2.982 1.00 96.31 76 ASP A N 1
ATOM 602 C CA . ASP A 1 76 ? -0.963 1.340 3.778 1.00 96.31 76 ASP A CA 1
ATOM 603 C C . ASP A 1 76 ? -2.306 1.896 3.287 1.00 96.31 76 ASP A C 1
ATOM 605 O O . ASP A 1 76 ? -2.399 3.023 2.783 1.00 96.31 76 ASP A O 1
ATOM 609 N N . GLY A 1 77 ? -3.350 1.082 3.427 1.00 94.69 77 GLY A N 1
ATOM 610 C CA . GLY A 1 77 ? -4.741 1.494 3.266 1.00 94.69 77 GLY A CA 1
ATOM 611 C C . GLY A 1 77 ? -5.297 2.099 4.555 1.00 94.69 77 GLY A C 1
ATOM 612 O O . GLY A 1 77 ? -4.682 2.015 5.620 1.00 94.69 77 GLY A O 1
ATOM 613 N N . ARG A 1 78 ? -6.479 2.708 4.466 1.00 94.38 78 ARG A N 1
ATOM 614 C CA . ARG A 1 78 ? -7.184 3.286 5.614 1.00 94.38 78 ARG A CA 1
ATOM 615 C C . ARG A 1 78 ? -8.659 2.911 5.552 1.00 94.38 78 ARG A C 1
ATOM 617 O O . ARG A 1 78 ? -9.277 3.117 4.513 1.00 94.38 78 ARG A O 1
ATOM 624 N N . SER A 1 79 ? -9.199 2.434 6.669 1.00 93.69 79 SER A N 1
ATOM 625 C CA . SER A 1 79 ? -10.635 2.244 6.884 1.00 93.69 79 SER A CA 1
ATOM 626 C C . SER A 1 79 ? -11.024 2.971 8.168 1.00 93.69 79 SER A C 1
ATOM 628 O O . SER A 1 79 ? -10.665 2.540 9.258 1.00 93.69 79 SER A O 1
ATOM 630 N N . GLY A 1 80 ? -11.655 4.143 8.057 1.00 91.06 80 GLY A N 1
ATOM 631 C CA . GLY A 1 80 ? -12.001 4.967 9.222 1.00 91.06 80 GLY A CA 1
ATOM 632 C C . GLY A 1 80 ? -10.791 5.315 10.108 1.00 91.06 80 GLY A C 1
ATOM 633 O O . GLY A 1 80 ? -9.865 6.014 9.671 1.00 91.06 80 GLY A O 1
ATOM 634 N N . ALA A 1 81 ? -10.823 4.837 11.357 1.00 92.38 81 ALA A N 1
ATOM 635 C CA . ALA A 1 81 ? -9.767 4.984 12.367 1.00 92.38 81 ALA A CA 1
ATOM 636 C C . ALA A 1 81 ? -8.710 3.859 12.331 1.00 92.38 81 ALA A C 1
ATOM 638 O O . ALA A 1 81 ? -7.838 3.797 13.200 1.00 92.38 81 ALA A O 1
ATOM 639 N N . LEU A 1 82 ? -8.775 2.977 11.333 1.00 95.88 82 LEU A N 1
ATOM 640 C CA . LEU A 1 82 ? -7.897 1.827 11.177 1.00 95.88 82 LEU A CA 1
ATOM 641 C C . LEU A 1 82 ? -6.954 2.012 9.992 1.00 95.88 82 LEU A C 1
ATOM 643 O O . LEU A 1 82 ? -7.325 2.514 8.925 1.00 95.88 82 LEU A O 1
ATOM 647 N N . ALA A 1 83 ? -5.720 1.570 10.185 1.00 96.25 83 ALA A N 1
ATOM 648 C CA . ALA A 1 83 ? -4.731 1.392 9.145 1.00 96.25 83 ALA A CA 1
ATOM 649 C C . ALA A 1 83 ? -4.689 -0.072 8.703 1.00 96.25 83 ALA A C 1
ATOM 651 O O . ALA A 1 83 ? -4.743 -0.992 9.523 1.00 96.25 83 ALA A O 1
ATOM 652 N N . LEU A 1 84 ? -4.551 -0.264 7.393 1.00 95.88 84 LEU A N 1
ATOM 653 C CA . LEU A 1 84 ? -4.458 -1.564 6.738 1.00 95.88 84 LEU A CA 1
ATOM 654 C C . LEU A 1 84 ? -3.048 -1.685 6.139 1.00 95.88 84 LEU A C 1
ATOM 656 O O . LEU A 1 84 ? -2.817 -1.181 5.031 1.00 95.88 84 LEU A O 1
ATOM 660 N N . PRO A 1 85 ? -2.075 -2.269 6.864 1.00 94.88 85 PRO A N 1
ATOM 661 C CA . PRO A 1 85 ? -0.692 -2.355 6.415 1.00 94.88 85 PRO A CA 1
ATOM 662 C C . PRO A 1 85 ? -0.581 -2.971 5.019 1.00 94.88 85 PRO A C 1
ATOM 664 O O . PRO A 1 85 ? -1.241 -3.963 4.719 1.00 94.88 85 PRO A O 1
ATOM 667 N N . HIS A 1 86 ? 0.242 -2.373 4.157 1.00 94.81 86 HIS A N 1
ATOM 668 C CA . HIS A 1 86 ? 0.499 -2.811 2.774 1.00 94.81 86 HIS A CA 1
ATOM 669 C C . HIS A 1 86 ? -0.712 -2.840 1.818 1.00 94.81 86 HIS A C 1
ATOM 671 O O . HIS A 1 86 ? -0.530 -3.053 0.617 1.00 94.81 86 HIS A O 1
ATOM 677 N N . ALA A 1 87 ? -1.935 -2.575 2.291 1.00 95.44 87 ALA A N 1
ATOM 678 C CA . ALA A 1 87 ? -3.141 -2.691 1.475 1.00 95.44 87 ALA A CA 1
ATOM 679 C C . ALA A 1 87 ? -3.167 -1.705 0.296 1.00 95.44 87 ALA A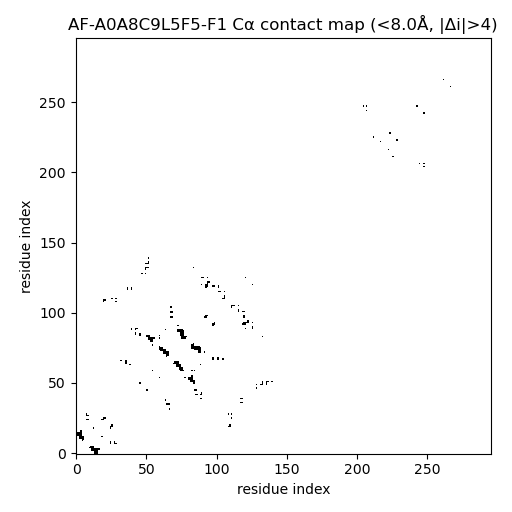 C 1
ATOM 681 O O . ALA A 1 87 ? -3.611 -2.064 -0.793 1.00 95.44 87 ALA A O 1
ATOM 682 N N . GLY A 1 88 ? -2.642 -0.488 0.487 1.00 95.69 88 GLY A N 1
ATOM 683 C CA . GLY A 1 88 ? -2.556 0.521 -0.572 1.00 95.69 88 GLY A CA 1
ATOM 684 C C . GLY A 1 88 ? -1.586 0.119 -1.685 1.00 95.69 88 GLY A C 1
ATOM 685 O O . GLY A 1 88 ? -1.896 0.273 -2.869 1.00 95.69 88 GLY A O 1
ATOM 686 N N . LEU A 1 89 ? -0.439 -0.461 -1.319 1.00 96.25 89 LEU A N 1
ATOM 687 C CA . LEU A 1 89 ? 0.532 -0.959 -2.289 1.00 96.25 89 LEU A CA 1
ATOM 688 C C . LEU A 1 89 ? -0.026 -2.170 -3.045 1.00 96.25 89 LEU A C 1
ATOM 690 O O . LEU A 1 89 ? 0.031 -2.197 -4.271 1.00 96.25 89 LEU A O 1
ATOM 694 N N . LEU A 1 90 ? -0.620 -3.138 -2.344 1.00 96.38 90 LEU A N 1
ATOM 695 C CA . LEU A 1 90 ? -1.220 -4.324 -2.965 1.00 96.38 90 LEU A CA 1
ATOM 696 C C . LEU A 1 90 ? -2.348 -3.964 -3.939 1.00 96.38 90 LEU A C 1
ATOM 698 O O . LEU A 1 90 ? -2.401 -4.513 -5.039 1.00 96.38 90 LEU A O 1
ATOM 702 N N . GLN A 1 91 ? -3.192 -2.992 -3.579 1.00 96.19 91 GLN A N 1
ATOM 703 C CA . GLN A 1 91 ? -4.248 -2.479 -4.454 1.00 96.19 91 GLN A CA 1
ATOM 704 C C . GLN A 1 91 ? -3.680 -1.915 -5.760 1.00 96.19 91 GLN A C 1
ATOM 706 O O . GLN A 1 91 ? -4.190 -2.202 -6.843 1.00 96.19 91 GLN A O 1
ATOM 711 N N . HIS A 1 92 ? -2.601 -1.133 -5.672 1.00 97.12 92 HIS A N 1
ATOM 712 C CA . HIS A 1 92 ? -1.921 -0.602 -6.850 1.00 97.12 92 HIS A CA 1
ATOM 713 C C . HIS A 1 92 ? -1.333 -1.716 -7.724 1.00 97.12 92 HIS A C 1
ATOM 715 O O . HIS A 1 92 ? -1.558 -1.723 -8.934 1.00 97.12 92 HIS A O 1
ATOM 721 N N . LEU A 1 93 ? -0.621 -2.674 -7.120 1.00 96.75 93 LEU A N 1
ATOM 722 C CA . LEU A 1 93 ? 0.038 -3.771 -7.838 1.00 96.75 93 LEU A CA 1
ATOM 723 C C . LEU A 1 93 ? -0.949 -4.721 -8.534 1.00 96.75 93 LEU A C 1
ATOM 725 O O . LEU A 1 93 ? -0.586 -5.356 -9.527 1.00 96.75 93 LEU A O 1
ATOM 729 N N . ALA A 1 94 ? -2.178 -4.823 -8.023 1.00 96.81 94 ALA A N 1
ATOM 730 C CA . ALA A 1 94 ? -3.260 -5.601 -8.622 1.00 96.81 94 ALA A CA 1
ATOM 731 C C . ALA A 1 94 ? -4.005 -4.850 -9.744 1.00 96.81 94 ALA A C 1
ATOM 733 O O . ALA A 1 94 ? -4.733 -5.461 -10.531 1.00 96.81 94 ALA A O 1
ATOM 734 N N . GLY A 1 95 ? -3.817 -3.530 -9.846 1.00 96.50 95 GLY A N 1
ATOM 735 C CA . GLY A 1 95 ? -4.514 -2.671 -10.796 1.00 96.50 95 GLY A CA 1
ATOM 736 C C . GLY A 1 95 ? -4.179 -2.962 -12.264 1.00 96.50 95 GLY A C 1
ATOM 737 O O . GLY A 1 95 ? -3.036 -3.236 -12.642 1.00 96.50 95 GLY A O 1
ATOM 738 N N . ALA A 1 96 ? -5.184 -2.838 -13.136 1.00 95.94 96 ALA A N 1
ATOM 739 C CA . ALA A 1 96 ? -5.009 -3.022 -14.579 1.00 95.94 96 ALA A CA 1
ATOM 740 C C . ALA A 1 96 ? -4.085 -1.963 -15.209 1.00 95.94 96 ALA A C 1
ATOM 742 O O . ALA A 1 96 ? -3.370 -2.265 -16.165 1.00 95.94 96 ALA A O 1
ATOM 743 N N . GLU A 1 97 ? -4.088 -0.738 -14.676 1.00 96.00 97 GLU A N 1
ATOM 744 C CA . GLU A 1 97 ? -3.188 0.339 -15.098 1.00 96.00 97 GLU A CA 1
ATOM 745 C C . GLU A 1 97 ? -1.728 -0.020 -14.804 1.00 96.00 97 GLU A C 1
ATOM 747 O O . GLU A 1 97 ? -0.907 -0.030 -15.721 1.00 96.00 97 GLU A O 1
ATOM 752 N N . HIS A 1 98 ? -1.428 -0.432 -13.566 1.00 97.00 98 HIS A N 1
ATOM 753 C CA . HIS A 1 98 ? -0.086 -0.875 -13.180 1.00 97.00 98 HIS A CA 1
ATOM 754 C C . HIS A 1 98 ? 0.401 -2.010 -14.076 1.00 97.00 98 HIS A C 1
ATOM 756 O O . HIS A 1 98 ? 1.484 -1.919 -14.636 1.00 97.00 98 HIS A O 1
ATOM 762 N N . ARG A 1 99 ? -0.427 -3.029 -14.339 1.00 95.75 99 ARG A N 1
ATOM 763 C CA . ARG A 1 99 ? -0.068 -4.134 -15.247 1.00 95.75 99 ARG A CA 1
ATOM 764 C C . ARG A 1 99 ? 0.340 -3.647 -16.647 1.00 95.75 99 ARG A C 1
ATOM 766 O O . ARG A 1 99 ? 1.289 -4.176 -17.236 1.00 95.75 99 ARG A O 1
ATOM 773 N N . ARG A 1 100 ? -0.357 -2.642 -17.193 1.00 96.25 100 ARG A N 1
ATOM 774 C CA . ARG A 1 100 ? -0.033 -2.036 -18.499 1.00 96.25 100 ARG A CA 1
ATOM 775 C C . ARG A 1 100 ? 1.273 -1.247 -18.437 1.00 96.25 100 ARG A C 1
ATOM 777 O O . ARG A 1 100 ? 2.121 -1.438 -19.314 1.00 96.25 100 ARG A O 1
ATOM 784 N N . GLU A 1 101 ? 1.461 -0.431 -17.403 1.00 96.69 101 GLU A N 1
ATOM 785 C CA . GLU A 1 101 ? 2.681 0.357 -17.214 1.00 96.69 101 GLU A CA 1
ATOM 786 C C . GLU A 1 101 ? 3.898 -0.527 -16.918 1.00 96.69 101 GLU A C 1
ATOM 788 O O . GLU A 1 101 ? 4.956 -0.305 -17.497 1.00 96.69 101 GLU A O 1
ATOM 793 N N . THR A 1 102 ? 3.764 -1.611 -16.151 1.00 96.56 102 THR A N 1
ATOM 794 C CA . THR A 1 102 ? 4.811 -2.630 -15.984 1.00 96.56 102 THR A CA 1
ATOM 795 C C . THR A 1 102 ? 5.190 -3.237 -17.332 1.00 96.56 102 THR A C 1
ATOM 797 O O . THR A 1 102 ? 6.367 -3.274 -17.690 1.00 96.56 102 THR A O 1
ATOM 800 N N . ALA A 1 103 ? 4.218 -3.659 -18.147 1.00 95.44 103 ALA A N 1
ATOM 801 C CA . ALA A 1 103 ? 4.513 -4.214 -19.467 1.00 95.44 103 ALA A CA 1
ATOM 802 C C . ALA A 1 103 ? 5.213 -3.193 -20.385 1.00 95.44 103 ALA A C 1
ATOM 804 O O . ALA A 1 103 ? 6.136 -3.548 -21.125 1.00 95.44 103 ALA A O 1
ATOM 805 N N . ARG A 1 104 ? 4.794 -1.923 -20.339 1.00 95.31 104 ARG A N 1
ATOM 806 C CA . ARG A 1 104 ? 5.427 -0.817 -21.066 1.00 95.31 104 ARG A CA 1
ATOM 807 C C . ARG A 1 104 ? 6.855 -0.575 -20.582 1.00 95.31 104 ARG A C 1
ATOM 809 O O . ARG A 1 104 ? 7.772 -0.589 -21.402 1.00 95.31 104 ARG A O 1
ATOM 816 N N . PHE A 1 105 ? 7.052 -0.429 -19.277 1.00 95.62 105 PHE A N 1
ATOM 817 C CA . PHE A 1 105 ? 8.343 -0.201 -18.639 1.00 95.62 105 PHE A CA 1
ATOM 818 C C . PHE A 1 105 ? 9.347 -1.306 -18.983 1.00 95.62 105 PHE A C 1
ATOM 820 O O . PHE A 1 105 ? 10.492 -1.007 -19.331 1.00 95.62 105 PHE A O 1
ATOM 827 N N . TRP A 1 106 ? 8.913 -2.573 -18.969 1.00 95.19 106 TRP A N 1
ATOM 828 C CA . TRP A 1 106 ? 9.746 -3.716 -19.360 1.00 95.19 106 TRP A CA 1
ATOM 829 C C . TRP A 1 106 ? 10.220 -3.611 -20.811 1.00 95.19 106 TRP A C 1
ATOM 831 O O . TRP A 1 106 ? 11.404 -3.810 -21.092 1.00 95.19 106 TRP A O 1
ATOM 841 N N . ARG A 1 107 ? 9.320 -3.256 -21.740 1.00 93.38 107 ARG A N 1
ATOM 842 C CA . ARG A 1 107 ? 9.671 -3.067 -23.157 1.00 93.38 107 ARG A CA 1
ATOM 843 C C . ARG A 1 107 ? 10.616 -1.886 -23.361 1.00 93.38 107 ARG A C 1
ATOM 845 O O . ARG A 1 107 ? 11.562 -1.995 -24.139 1.00 93.38 107 ARG A O 1
ATOM 852 N N . GLU A 1 108 ? 10.360 -0.770 -22.683 1.00 91.88 108 GLU A N 1
ATOM 853 C CA . GLU A 1 108 ? 11.143 0.460 -22.819 1.00 91.88 108 GLU A CA 1
ATOM 854 C C . GLU A 1 108 ? 12.560 0.321 -22.252 1.00 91.88 108 GLU A C 1
ATOM 856 O O . GLU A 1 108 ? 13.499 0.832 -22.861 1.00 91.88 108 GLU A O 1
ATOM 861 N N . ASN A 1 109 ? 12.728 -0.414 -21.148 1.00 91.88 109 ASN A N 1
ATOM 862 C CA . ASN A 1 109 ? 14.015 -0.567 -20.461 1.00 91.88 109 ASN A CA 1
ATOM 863 C C . ASN A 1 109 ? 14.720 -1.901 -20.738 1.00 91.88 109 ASN A C 1
ATOM 865 O O . ASN A 1 109 ? 15.803 -2.130 -20.209 1.00 91.88 109 ASN A O 1
ATOM 869 N N . ARG A 1 110 ? 14.143 -2.778 -21.574 1.00 90.50 110 ARG A N 1
ATOM 870 C CA . ARG A 1 110 ? 14.695 -4.115 -21.881 1.00 90.50 110 ARG A CA 1
ATOM 871 C C . ARG A 1 110 ? 15.004 -4.919 -20.609 1.00 90.50 110 ARG A C 1
ATOM 873 O O . ARG A 1 110 ? 16.049 -5.560 -20.511 1.00 90.50 110 ARG A O 1
ATOM 880 N N . ALA A 1 111 ? 14.098 -4.848 -19.637 1.00 90.88 111 ALA A N 1
ATOM 881 C CA . ALA A 1 111 ? 14.204 -5.606 -18.398 1.00 90.88 111 ALA A CA 1
ATOM 882 C C . ALA A 1 111 ? 14.033 -7.112 -18.657 1.00 90.88 111 ALA A C 1
ATOM 884 O O . ALA A 1 111 ? 13.425 -7.516 -19.652 1.00 90.88 111 ALA A O 1
ATOM 885 N N . ASP A 1 112 ? 14.556 -7.933 -17.747 1.00 90.06 112 ASP A N 1
ATOM 886 C CA . ASP A 1 112 ? 14.425 -9.386 -17.818 1.00 90.06 112 ASP A CA 1
ATOM 887 C C . ASP A 1 112 ? 12.949 -9.802 -17.711 1.00 90.06 112 ASP A C 1
ATOM 889 O O . ASP A 1 112 ? 12.256 -9.467 -16.744 1.00 90.06 112 ASP A O 1
ATOM 893 N N . ALA A 1 113 ? 12.465 -10.528 -18.719 1.00 89.00 113 ALA A N 1
ATOM 894 C CA . ALA A 1 113 ? 11.087 -10.989 -18.792 1.00 89.00 113 ALA A CA 1
ATOM 895 C C . ALA A 1 113 ? 10.724 -11.938 -17.639 1.00 89.00 113 ALA A C 1
ATOM 897 O O . ALA A 1 113 ? 9.580 -11.903 -17.186 1.00 89.00 113 ALA A O 1
ATOM 898 N N . ALA A 1 114 ? 11.683 -12.716 -17.124 1.00 89.12 114 ALA A N 1
ATOM 899 C CA . ALA A 1 114 ? 11.454 -13.651 -16.022 1.00 89.12 114 ALA A CA 1
ATOM 900 C C . ALA A 1 114 ? 11.078 -12.941 -14.711 1.00 89.12 114 ALA A C 1
ATOM 902 O O . ALA A 1 114 ? 10.368 -13.497 -13.877 1.00 89.12 114 ALA A O 1
ATOM 903 N N . LEU A 1 115 ? 11.517 -11.690 -14.535 1.00 89.88 115 LEU A N 1
ATOM 904 C CA . LEU A 1 115 ? 11.263 -10.925 -13.316 1.00 89.88 115 LEU A CA 1
ATOM 905 C C . LEU A 1 115 ? 9.913 -10.206 -13.326 1.00 89.88 115 LEU A C 1
ATOM 907 O O . LEU A 1 115 ? 9.459 -9.777 -12.271 1.00 89.88 115 LEU A O 1
ATOM 911 N N . ARG A 1 116 ? 9.252 -10.067 -14.483 1.00 92.38 116 ARG A N 1
ATOM 912 C CA . ARG A 1 116 ? 8.050 -9.228 -14.628 1.00 92.38 116 ARG A CA 1
ATOM 913 C C . ARG A 1 116 ? 6.928 -9.626 -13.675 1.00 92.38 116 ARG A C 1
ATOM 915 O O . ARG A 1 116 ? 6.348 -8.763 -13.023 1.00 92.38 116 ARG A O 1
ATOM 922 N N . GLU A 1 117 ? 6.645 -10.922 -13.589 1.00 91.75 117 GLU A N 1
ATOM 923 C CA . GLU A 1 117 ? 5.519 -11.442 -12.805 1.00 91.75 117 GLU A CA 1
ATOM 924 C C . GLU A 1 117 ? 5.696 -11.201 -11.297 1.00 91.75 117 GLU A C 1
ATOM 926 O O . GLU A 1 117 ? 4.714 -11.097 -10.569 1.00 91.75 117 GLU A O 1
ATOM 931 N N . ARG A 1 118 ? 6.931 -10.995 -10.816 1.00 93.31 118 ARG A N 1
ATOM 932 C CA . ARG A 1 118 ? 7.181 -10.658 -9.406 1.00 93.31 118 ARG A CA 1
ATOM 933 C C . ARG A 1 118 ? 6.545 -9.325 -9.010 1.00 93.31 118 ARG A C 1
ATOM 935 O O . ARG A 1 118 ? 6.036 -9.201 -7.897 1.00 93.31 118 ARG A O 1
ATOM 942 N N . PHE A 1 119 ? 6.505 -8.365 -9.935 1.00 95.44 119 PHE A N 1
ATOM 943 C CA . PHE A 1 119 ? 6.041 -6.992 -9.705 1.00 95.44 119 PHE A CA 1
ATOM 944 C C . PHE A 1 119 ? 4.546 -6.780 -9.966 1.00 95.44 119 PHE A C 1
ATOM 946 O O . PHE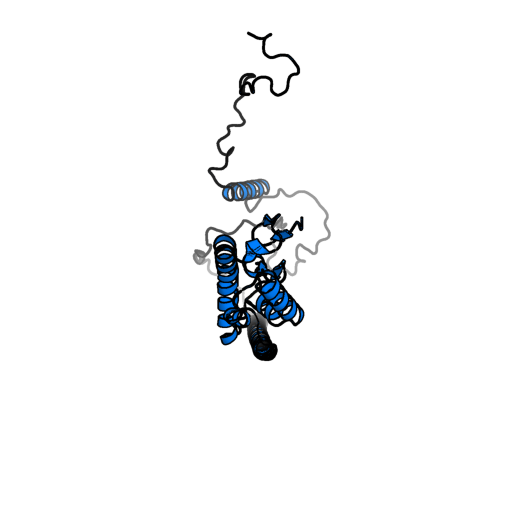 A 1 119 ? 4.082 -5.643 -9.898 1.00 95.44 119 PHE A O 1
ATOM 953 N N . VAL A 1 120 ? 3.789 -7.832 -10.284 1.00 95.06 120 VAL A N 1
ATOM 954 C CA . VAL A 1 120 ? 2.350 -7.743 -10.563 1.00 95.06 120 VAL A CA 1
ATOM 955 C C . VAL A 1 120 ? 1.599 -8.699 -9.650 1.00 95.06 120 VAL A C 1
ATOM 957 O O . VAL A 1 120 ? 1.932 -9.877 -9.576 1.00 95.06 120 VAL A O 1
ATOM 960 N N . VAL A 1 121 ? 0.570 -8.209 -8.966 1.00 95.44 121 VAL A N 1
ATOM 961 C CA . VAL A 1 121 ? -0.315 -9.054 -8.153 1.00 95.44 121 VAL A CA 1
ATOM 962 C C . VAL A 1 121 ? -1.504 -9.484 -9.016 1.00 95.44 121 VAL A C 1
ATOM 964 O O . VAL A 1 121 ? -2.029 -8.698 -9.812 1.00 95.44 121 VAL A O 1
ATOM 967 N N . ALA A 1 122 ? -1.903 -10.754 -8.935 1.00 94.44 122 ALA A N 1
ATOM 968 C CA . ALA A 1 122 ? -3.087 -11.224 -9.649 1.00 94.44 122 ALA A CA 1
ATOM 969 C C . ALA A 1 122 ? -4.357 -10.617 -9.024 1.00 94.44 122 ALA A C 1
ATOM 971 O O . ALA A 1 122 ? -4.417 -10.395 -7.814 1.00 94.44 122 ALA A O 1
ATOM 972 N N . ALA A 1 123 ? -5.378 -10.326 -9.833 1.00 93.75 123 ALA A N 1
ATOM 973 C CA . ALA A 1 123 ? -6.594 -9.694 -9.315 1.00 93.75 123 ALA A CA 1
ATOM 974 C C . ALA A 1 123 ? -7.309 -10.611 -8.306 1.00 93.75 123 ALA A C 1
ATOM 976 O O . ALA A 1 123 ? -7.848 -10.147 -7.307 1.00 93.75 123 ALA A O 1
ATOM 977 N N . GLU A 1 124 ? -7.231 -11.921 -8.528 1.00 94.25 124 GLU A N 1
ATOM 978 C CA . GLU A 1 124 ? -7.795 -12.975 -7.689 1.00 94.25 124 GLU A CA 1
ATOM 979 C C . GLU A 1 124 ? -7.036 -13.120 -6.361 1.00 94.25 124 GLU A C 1
ATOM 981 O O . GLU A 1 124 ? -7.635 -13.361 -5.313 1.00 94.25 124 GLU A O 1
ATOM 986 N N . GLU A 1 125 ? -5.709 -12.965 -6.387 1.00 93.81 125 GLU A N 1
ATOM 987 C CA . GLU A 1 125 ? -4.869 -12.914 -5.182 1.00 93.81 125 GLU A CA 1
ATOM 988 C C . GLU A 1 125 ? -5.253 -11.723 -4.305 1.00 93.81 125 GLU A C 1
ATOM 990 O O . GLU A 1 125 ? -5.476 -11.877 -3.103 1.00 93.81 125 GLU A O 1
ATOM 995 N N . TYR A 1 126 ? -5.394 -10.549 -4.921 1.00 95.06 126 TYR A N 1
ATOM 996 C CA . TYR A 1 126 ? -5.811 -9.348 -4.213 1.00 95.06 126 TYR A CA 1
ATOM 997 C C . TYR A 1 126 ? -7.249 -9.447 -3.699 1.00 95.06 126 TYR A C 1
ATOM 999 O O . TYR A 1 126 ? -7.503 -9.051 -2.569 1.00 95.06 126 TYR A O 1
ATOM 1007 N N . ALA A 1 127 ? -8.177 -10.022 -4.467 1.00 95.25 127 ALA A N 1
ATOM 1008 C CA . ALA A 1 127 ? -9.559 -10.211 -4.028 1.00 95.25 127 ALA A CA 1
ATOM 1009 C C . ALA A 1 127 ? -9.651 -11.094 -2.772 1.00 95.25 127 ALA A C 1
ATOM 1011 O O . ALA A 1 127 ? -10.379 -10.767 -1.835 1.00 95.25 127 ALA A O 1
ATOM 1012 N N . ARG A 1 128 ? -8.863 -12.178 -2.705 1.00 95.19 128 ARG A N 1
ATOM 1013 C CA . ARG A 1 128 ? -8.774 -13.022 -1.499 1.00 95.19 128 ARG A CA 1
ATOM 1014 C C . ARG A 1 128 ? -8.253 -12.243 -0.294 1.00 95.19 128 ARG A C 1
ATOM 1016 O O . ARG A 1 128 ? -8.795 -12.383 0.802 1.00 95.19 128 ARG A O 1
ATOM 1023 N N . PHE A 1 129 ? -7.231 -11.417 -0.502 1.00 95.38 129 PHE A N 1
ATOM 1024 C CA . PHE A 1 129 ? -6.679 -10.553 0.537 1.00 95.38 129 PHE A CA 1
ATOM 1025 C C . PHE A 1 129 ? -7.663 -9.463 0.982 1.00 95.38 129 PHE A C 1
ATOM 1027 O O . PHE A 1 129 ? -7.839 -9.268 2.179 1.00 95.38 129 PHE A O 1
ATOM 1034 N N . ALA A 1 130 ? -8.352 -8.800 0.052 1.00 95.00 130 ALA A N 1
ATOM 1035 C CA . ALA A 1 130 ? -9.366 -7.792 0.352 1.00 95.00 130 ALA A CA 1
ATOM 1036 C C . ALA A 1 130 ? -10.497 -8.384 1.205 1.00 95.00 130 ALA A C 1
ATOM 1038 O O . ALA A 1 130 ? -10.814 -7.839 2.256 1.00 95.00 130 ALA A O 1
ATOM 1039 N N . ALA A 1 131 ? -11.002 -9.566 0.840 1.00 95.75 131 ALA A N 1
ATOM 1040 C CA . ALA A 1 131 ? -11.998 -10.270 1.644 1.00 95.75 131 ALA A CA 1
ATOM 1041 C C . ALA A 1 131 ? -11.464 -10.666 3.037 1.00 95.75 131 ALA A C 1
ATOM 1043 O O . ALA A 1 131 ? -12.213 -10.688 4.012 1.00 95.75 131 ALA A O 1
ATOM 1044 N N . ALA A 1 132 ? -10.176 -11.009 3.156 1.00 95.88 132 ALA A N 1
ATOM 1045 C CA . ALA A 1 132 ? -9.552 -11.279 4.452 1.00 95.88 132 ALA A CA 1
ATOM 1046 C C . ALA A 1 132 ? -9.419 -10.011 5.309 1.00 95.88 132 ALA A C 1
ATOM 1048 O O . ALA A 1 132 ? -9.697 -10.070 6.505 1.00 95.88 132 ALA A O 1
ATOM 1049 N N . LEU A 1 133 ? -9.065 -8.872 4.706 1.00 95.88 133 LEU A N 1
ATOM 1050 C CA . LEU A 1 133 ? -9.036 -7.577 5.383 1.00 95.88 133 LEU A CA 1
ATOM 1051 C C . LEU A 1 133 ? -10.423 -7.151 5.856 1.00 95.88 133 LEU A C 1
ATOM 1053 O O . LEU A 1 133 ? -10.546 -6.711 6.990 1.00 95.88 133 LEU A O 1
ATOM 1057 N N . GLU A 1 134 ? -11.459 -7.306 5.032 1.00 95.06 134 GLU A N 1
ATOM 1058 C CA . GLU A 1 134 ? -12.839 -6.988 5.419 1.00 95.06 134 GLU A CA 1
ATOM 1059 C C . GLU A 1 134 ? -13.268 -7.787 6.654 1.00 95.06 134 GLU A C 1
ATOM 1061 O O . GLU A 1 134 ? -13.770 -7.212 7.618 1.00 95.06 134 GLU A O 1
ATOM 1066 N N . ARG A 1 135 ? -12.977 -9.096 6.684 1.00 95.94 135 ARG A N 1
ATOM 1067 C CA . ARG A 1 135 ? -13.220 -9.928 7.874 1.00 95.94 135 ARG A CA 1
ATOM 1068 C C . ARG A 1 135 ? -12.411 -9.469 9.086 1.00 95.94 135 ARG A C 1
ATOM 1070 O O . ARG A 1 135 ? -12.938 -9.463 10.192 1.00 95.94 135 ARG A O 1
ATOM 1077 N N . ALA A 1 136 ? -11.143 -9.106 8.900 1.00 95.75 136 ALA A N 1
ATOM 1078 C CA . ALA A 1 136 ? -10.283 -8.654 9.991 1.00 95.75 136 ALA A CA 1
ATOM 1079 C C . ALA A 1 136 ? -10.725 -7.296 10.562 1.00 95.75 136 ALA A C 1
ATOM 1081 O O . ALA A 1 136 ? -10.667 -7.097 11.774 1.00 95.75 136 ALA A O 1
ATOM 1082 N N . VAL A 1 137 ? -11.192 -6.382 9.705 1.00 96.50 137 VAL A N 1
ATOM 1083 C CA . VAL A 1 137 ? -11.778 -5.098 10.110 1.00 96.50 137 VAL A CA 1
ATOM 1084 C C . VAL A 1 137 ? -13.067 -5.338 10.889 1.00 96.50 137 VAL A C 1
ATOM 1086 O O . VAL A 1 137 ? -13.165 -4.859 12.014 1.00 96.50 137 VAL A O 1
ATOM 1089 N N . GLY A 1 138 ? -13.987 -6.154 10.365 1.00 95.69 138 GLY A N 1
ATOM 1090 C CA . GLY A 1 138 ? -15.230 -6.488 11.068 1.00 95.69 138 GLY A CA 1
ATOM 1091 C C . GLY A 1 138 ? -14.977 -7.138 12.432 1.00 95.69 138 GLY A C 1
ATOM 1092 O O . GLY A 1 138 ? -15.519 -6.700 13.440 1.00 95.69 138 GLY A O 1
ATOM 1093 N N . ALA A 1 139 ? -14.057 -8.104 12.509 1.00 95.88 139 ALA A N 1
ATOM 1094 C CA . ALA A 1 139 ? -13.688 -8.738 13.776 1.00 95.88 139 ALA A CA 1
ATOM 1095 C C . ALA A 1 139 ? -13.038 -7.765 14.780 1.00 95.88 139 ALA A C 1
ATOM 1097 O O . ALA A 1 139 ? -13.135 -7.970 15.992 1.00 95.88 139 ALA A O 1
ATOM 1098 N N . TYR A 1 140 ? -12.341 -6.728 14.304 1.00 96.00 140 TYR A N 1
ATOM 1099 C CA . TYR A 1 140 ? -11.811 -5.672 15.165 1.00 96.00 140 TYR A CA 1
ATOM 1100 C C . TYR A 1 140 ? -12.939 -4.783 15.703 1.00 96.00 140 TYR A C 1
ATOM 1102 O O . TYR A 1 140 ? -12.986 -4.519 16.902 1.00 96.00 140 TYR A O 1
ATOM 1110 N N . GLU A 1 141 ? -13.852 -4.357 14.830 1.00 94.44 141 GLU A N 1
ATOM 1111 C CA . GLU A 1 141 ? -15.000 -3.517 15.184 1.00 94.44 141 GLU A CA 1
ATOM 1112 C C . GLU A 1 141 ? -15.920 -4.221 16.191 1.00 94.44 141 GLU A C 1
ATOM 1114 O O . GLU A 1 141 ? -16.227 -3.647 17.232 1.00 94.44 141 GLU A O 1
ATOM 1119 N N . GLU A 1 142 ? -16.248 -5.498 15.975 1.00 96.12 142 GLU A N 1
ATOM 1120 C CA . GLU A 1 142 ? -17.046 -6.304 16.912 1.00 96.12 142 GLU A CA 1
ATOM 1121 C C . GLU A 1 142 ? -16.400 -6.411 18.303 1.00 96.12 142 GLU A C 1
ATOM 1123 O O . GLU A 1 142 ? -17.088 -6.338 19.324 1.00 96.12 142 GLU A O 1
ATOM 1128 N N . ARG A 1 143 ? -15.068 -6.567 18.369 1.00 95.94 143 ARG A N 1
ATOM 1129 C CA . ARG A 1 143 ? -14.334 -6.593 19.646 1.00 95.94 143 ARG A CA 1
ATOM 1130 C C . ARG A 1 143 ? -14.387 -5.247 20.357 1.00 95.94 143 ARG A C 1
ATOM 1132 O O . ARG A 1 143 ? -14.562 -5.218 21.573 1.00 95.94 143 ARG A O 1
ATOM 1139 N N . GLU A 1 144 ? -14.243 -4.143 19.628 1.00 94.31 144 GLU A N 1
ATOM 1140 C CA . GLU A 1 144 ? -14.374 -2.807 20.216 1.00 94.31 144 GLU A CA 1
ATOM 1141 C C . GLU A 1 144 ? -15.810 -2.554 20.701 1.00 94.31 144 GLU A C 1
ATOM 1143 O O . GLU A 1 144 ? -16.000 -2.018 21.792 1.00 94.31 144 GLU A O 1
ATOM 1148 N N . GLU A 1 145 ? -16.830 -2.995 19.963 1.00 96.31 145 GLU A N 1
ATOM 1149 C CA . GLU A 1 145 ? -18.225 -2.911 20.406 1.00 96.31 145 GLU A CA 1
ATOM 1150 C C . GLU A 1 145 ? -18.495 -3.735 21.666 1.00 96.31 145 GLU A C 1
ATOM 1152 O O . GLU A 1 145 ? -19.188 -3.268 22.569 1.00 96.31 145 GLU A O 1
ATOM 1157 N N . GLU A 1 146 ? -17.949 -4.948 21.753 1.00 97.81 146 GLU A N 1
ATOM 1158 C CA . GLU A 1 146 ? -18.034 -5.779 22.954 1.00 97.81 146 GLU A CA 1
ATOM 1159 C C . GLU A 1 146 ? -17.376 -5.076 24.151 1.00 97.81 146 GLU A C 1
ATOM 1161 O O . GLU A 1 146 ? -17.976 -4.986 25.223 1.00 97.81 146 GLU A O 1
ATOM 1166 N N . ASN A 1 147 ? -16.196 -4.478 23.955 1.00 97.44 147 ASN A N 1
ATOM 1167 C CA . ASN A 1 147 ? -15.520 -3.685 24.984 1.00 97.44 147 ASN A CA 1
ATOM 1168 C C . ASN A 1 147 ? -16.389 -2.504 25.452 1.00 97.44 147 ASN A C 1
ATOM 1170 O O . ASN A 1 147 ? -16.518 -2.263 26.656 1.00 97.44 147 ASN A O 1
ATOM 1174 N N . ILE A 1 148 ? -17.025 -1.786 24.520 1.00 97.06 148 ILE A N 1
ATOM 1175 C CA . ILE A 1 148 ? -17.940 -0.676 24.828 1.00 97.06 148 ILE A CA 1
ATOM 1176 C C . ILE A 1 148 ? -19.165 -1.185 25.599 1.00 97.06 148 ILE A C 1
ATOM 1178 O O . ILE A 1 148 ? -19.553 -0.586 26.606 1.00 97.06 148 ILE A O 1
ATOM 1182 N N . ARG A 1 149 ? -19.756 -2.310 25.178 1.00 98.19 149 ARG A N 1
ATOM 1183 C CA . ARG A 1 149 ? -20.912 -2.927 25.845 1.00 98.19 149 ARG A CA 1
ATOM 1184 C C . ARG A 1 149 ? -20.580 -3.353 27.276 1.00 98.19 149 ARG A C 1
ATOM 1186 O O . ARG A 1 149 ? -21.365 -3.074 28.185 1.00 98.19 149 ARG A O 1
ATOM 1193 N N . GLN A 1 150 ? -19.409 -3.948 27.499 1.00 98.19 150 GLN A N 1
ATOM 1194 C CA . GLN A 1 150 ? -18.933 -4.319 28.834 1.00 98.19 150 GLN A CA 1
ATOM 1195 C C . GLN A 1 150 ? -18.670 -3.094 29.717 1.00 98.19 150 GLN A C 1
ATOM 1197 O O . GLN A 1 150 ? -19.071 -3.080 30.882 1.00 98.19 150 GLN A O 1
ATOM 1202 N N . MET A 1 151 ? -18.053 -2.043 29.169 1.00 97.75 151 MET A N 1
ATOM 1203 C CA . MET A 1 151 ? -17.840 -0.780 29.884 1.00 97.75 151 MET A CA 1
ATOM 1204 C C . MET A 1 151 ? -19.176 -0.168 30.329 1.00 97.75 151 MET A C 1
ATOM 1206 O O . MET A 1 151 ? -19.345 0.175 31.499 1.00 97.75 151 MET A O 1
ATOM 1210 N N . ALA A 1 152 ? -20.157 -0.100 29.425 1.00 98.31 152 ALA A N 1
ATOM 1211 C CA . ALA A 1 152 ? -21.488 0.420 29.722 1.00 98.31 152 ALA A CA 1
ATOM 1212 C C . ALA A 1 152 ? -22.225 -0.419 30.781 1.00 98.31 152 ALA A C 1
ATOM 1214 O O . ALA A 1 152 ? -22.920 0.130 31.634 1.00 98.31 152 ALA A O 1
ATOM 1215 N N . ALA A 1 153 ? -22.066 -1.747 30.767 1.00 98.31 153 ALA A N 1
ATOM 1216 C CA . ALA A 1 153 ? -22.633 -2.620 31.794 1.00 98.31 153 ALA A CA 1
ATOM 1217 C C . ALA A 1 153 ? -22.050 -2.334 33.188 1.00 98.31 153 ALA A C 1
ATOM 1219 O O . ALA A 1 153 ? -22.815 -2.201 34.141 1.00 98.31 153 ALA A O 1
ATOM 1220 N N . ARG A 1 154 ? -20.726 -2.153 33.294 1.00 97.94 154 ARG A N 1
ATOM 1221 C CA . ARG A 1 154 ? -20.060 -1.795 34.560 1.00 97.94 154 ARG A CA 1
ATOM 1222 C C . ARG A 1 154 ? -20.535 -0.450 35.107 1.00 97.94 154 ARG A C 1
ATOM 1224 O O . ARG A 1 154 ? -20.744 -0.335 36.311 1.00 97.94 154 ARG A O 1
ATOM 1231 N N . ILE A 1 155 ? -20.728 0.544 34.234 1.00 97.88 155 ILE A N 1
ATOM 1232 C CA . ILE A 1 155 ? -21.261 1.859 34.624 1.00 97.88 155 ILE A CA 1
ATOM 1233 C C . ILE A 1 155 ? -22.670 1.703 35.202 1.00 97.88 155 ILE A C 1
ATOM 1235 O O . ILE A 1 155 ? -22.919 2.155 36.315 1.00 97.88 155 ILE A O 1
ATOM 1239 N N . ARG A 1 156 ? -23.563 0.985 34.508 1.00 98.19 156 ARG A N 1
ATOM 1240 C CA . ARG A 1 156 ? -24.935 0.747 34.990 1.00 98.19 156 ARG A CA 1
ATOM 1241 C C . ARG A 1 156 ? -24.974 0.027 36.339 1.00 98.19 156 ARG A C 1
ATOM 1243 O O . ARG A 1 156 ? -25.767 0.382 37.202 1.00 98.19 156 ARG A O 1
ATOM 1250 N N . GLU A 1 157 ? -24.110 -0.963 36.537 1.00 97.94 157 GLU A N 1
ATOM 1251 C CA . GLU A 1 157 ? -24.017 -1.692 37.805 1.00 97.94 157 GLU A CA 1
ATOM 1252 C C . GLU A 1 157 ? -23.473 -0.804 38.941 1.00 97.94 157 GLU A C 1
ATOM 1254 O O . GLU A 1 157 ? -23.943 -0.873 40.075 1.00 97.94 157 GLU A O 1
ATOM 1259 N N . ALA A 1 158 ? -22.498 0.065 38.649 1.00 97.50 158 ALA A N 1
ATOM 1260 C CA . ALA A 1 158 ? -21.992 1.044 39.609 1.00 97.50 158 ALA A CA 1
ATOM 1261 C C . ALA A 1 158 ? -23.061 2.080 39.995 1.00 97.50 158 ALA A C 1
ATOM 1263 O O . ALA A 1 158 ? -23.218 2.373 41.178 1.00 97.50 158 ALA A O 1
ATOM 1264 N N . GLU A 1 159 ? -23.833 2.580 39.027 1.00 97.69 159 GLU A N 1
ATOM 1265 C CA . GLU A 1 159 ? -24.966 3.478 39.278 1.00 97.69 159 GLU A CA 1
ATOM 1266 C C . GLU A 1 159 ? -26.049 2.804 40.127 1.00 97.69 159 GLU A C 1
ATOM 1268 O O . GLU A 1 159 ? -26.611 3.432 41.025 1.00 97.69 159 GLU A O 1
ATOM 1273 N N . GLN A 1 160 ? -26.329 1.520 39.884 1.00 97.56 160 GLN A N 1
ATOM 1274 C CA . GLN A 1 160 ? -27.267 0.756 40.702 1.00 97.56 160 GLN A CA 1
ATOM 1275 C C . GLN A 1 160 ? -26.771 0.639 42.147 1.00 97.56 160 GLN A C 1
ATOM 1277 O O . GLN A 1 160 ? -27.499 1.007 43.063 1.00 97.56 160 GLN A O 1
ATOM 1282 N N . ARG A 1 161 ? -25.502 0.255 42.351 1.00 97.06 161 ARG A N 1
ATOM 1283 C CA . ARG A 1 161 ? -24.884 0.215 43.687 1.00 97.06 161 ARG A CA 1
ATOM 1284 C C . ARG A 1 161 ? -24.955 1.561 44.407 1.00 97.06 161 ARG A C 1
ATOM 1286 O O . ARG A 1 161 ? -25.248 1.601 45.595 1.00 97.06 161 ARG A O 1
ATOM 1293 N N . GLN A 1 162 ? -24.706 2.667 43.706 1.00 96.69 162 GLN A N 1
ATOM 1294 C CA . GLN A 1 162 ? -24.828 4.007 44.289 1.00 96.69 162 GLN A CA 1
ATOM 1295 C C . GLN A 1 162 ? -26.264 4.309 44.728 1.00 96.69 162 GLN A C 1
ATOM 1297 O O . GLN A 1 162 ? -26.472 4.793 45.839 1.00 96.69 162 GLN A O 1
ATOM 1302 N N . ARG A 1 163 ? -27.255 4.001 43.884 1.00 95.75 163 ARG A N 1
ATOM 1303 C CA . ARG A 1 163 ? -28.676 4.191 44.210 1.00 95.75 163 ARG A CA 1
ATOM 1304 C C . ARG A 1 163 ? -29.110 3.348 45.404 1.00 95.75 163 ARG A C 1
ATOM 1306 O O . ARG A 1 163 ? -29.848 3.855 46.244 1.00 95.75 163 ARG A O 1
ATOM 1313 N N . ASP A 1 164 ? -28.646 2.106 45.491 1.00 95.44 164 ASP A N 1
ATOM 1314 C CA . ASP A 1 164 ? -28.970 1.201 46.595 1.00 95.44 164 ASP A CA 1
ATOM 1315 C C . ASP A 1 164 ? -28.372 1.705 47.917 1.00 95.44 164 ASP A C 1
ATOM 1317 O O . ASP A 1 164 ? -29.077 1.762 48.922 1.00 95.44 164 ASP A O 1
ATOM 1321 N N . THR A 1 165 ? -27.120 2.180 47.910 1.00 95.19 165 THR A N 1
ATOM 1322 C CA . THR A 1 165 ? -26.492 2.807 49.086 1.00 95.19 165 THR A CA 1
ATOM 1323 C C . THR A 1 165 ? -27.239 4.063 49.536 1.00 95.19 165 THR A C 1
ATOM 1325 O O . THR A 1 165 ? -27.498 4.231 50.727 1.00 95.19 165 THR A O 1
ATOM 1328 N N . VAL A 1 166 ? -27.618 4.942 48.599 1.00 95.06 166 VAL A N 1
ATOM 1329 C CA . VAL A 1 166 ? -28.397 6.153 48.915 1.00 95.06 166 VAL A CA 1
ATOM 1330 C C . VAL A 1 166 ? -29.762 5.783 49.494 1.00 95.06 166 VAL A C 1
ATOM 1332 O O . VAL A 1 166 ? -30.181 6.371 50.487 1.00 95.06 166 VAL A O 1
ATOM 1335 N N . ARG A 1 167 ? -30.445 4.785 48.919 1.00 93.12 167 ARG A N 1
ATOM 1336 C CA . ARG A 1 167 ? -31.728 4.294 49.436 1.00 93.12 167 ARG A CA 1
ATOM 1337 C C . ARG A 1 167 ? -31.589 3.750 50.858 1.00 93.12 167 ARG A C 1
ATOM 1339 O O . ARG A 1 167 ? -32.363 4.150 51.718 1.00 93.12 167 ARG A O 1
ATOM 1346 N N . ALA A 1 168 ? -30.596 2.898 51.108 1.00 91.81 168 ALA A N 1
ATOM 1347 C CA . ALA A 1 168 ? -30.355 2.332 52.432 1.00 91.81 168 ALA A CA 1
ATOM 1348 C C . ALA A 1 168 ? -30.082 3.423 53.484 1.00 91.81 168 ALA A C 1
ATOM 1350 O O . ALA A 1 168 ? -30.616 3.356 54.586 1.00 91.81 168 ALA A O 1
ATOM 1351 N N . ALA A 1 169 ? -29.315 4.464 53.140 1.00 91.00 169 ALA A N 1
ATOM 1352 C CA . ALA A 1 169 ? -29.069 5.594 54.039 1.00 91.00 169 ALA A CA 1
ATOM 1353 C C . ALA A 1 169 ? -30.352 6.383 54.375 1.00 91.00 169 ALA A C 1
ATOM 1355 O O . ALA A 1 169 ? -30.538 6.790 55.520 1.00 91.00 169 ALA A O 1
ATOM 1356 N N . LEU A 1 170 ? -31.252 6.570 53.401 1.00 87.56 170 LEU A N 1
ATOM 1357 C CA . LEU A 1 170 ? -32.545 7.229 53.621 1.00 87.56 170 LEU A CA 1
ATOM 1358 C C . LEU A 1 170 ? -33.497 6.381 54.484 1.00 87.56 170 LEU A C 1
ATOM 1360 O O . LEU A 1 170 ? -34.203 6.931 55.325 1.00 87.56 170 LEU A O 1
ATOM 1364 N N . GLU A 1 171 ? -33.512 5.056 54.305 1.00 76.62 171 GLU A N 1
ATOM 1365 C CA . GLU A 1 171 ? -34.344 4.138 55.102 1.00 76.62 171 GLU A CA 1
ATOM 1366 C C . GLU A 1 171 ? -33.886 4.058 56.570 1.00 76.62 171 GLU A C 1
ATOM 1368 O O . GLU A 1 171 ? -34.727 4.003 57.466 1.00 76.62 171 GLU A O 1
ATOM 1373 N N . VAL A 1 172 ? -32.574 4.120 56.833 1.00 67.88 172 VAL A N 1
ATOM 1374 C CA . VAL A 1 172 ? -32.028 4.180 58.203 1.00 67.88 172 VAL A CA 1
ATOM 1375 C C . VAL A 1 172 ? -32.396 5.501 58.890 1.00 67.88 172 VAL A C 1
ATOM 1377 O O . VAL A 1 172 ? -32.822 5.478 60.040 1.00 67.88 172 VAL A O 1
ATOM 1380 N N . GLY A 1 173 ? -32.326 6.632 58.179 1.00 58.22 173 GLY A N 1
ATOM 1381 C CA . GLY A 1 173 ? -32.718 7.936 58.731 1.00 58.22 173 GLY A CA 1
ATOM 1382 C C . GLY A 1 173 ? -34.212 8.050 59.065 1.00 58.22 173 GLY A C 1
ATOM 1383 O O . GLY A 1 173 ? -34.570 8.686 60.047 1.00 58.22 173 GLY A O 1
ATOM 1384 N N . ALA A 1 174 ? -35.094 7.391 58.306 1.00 53.44 174 ALA A N 1
ATOM 1385 C CA . ALA A 1 174 ? -36.538 7.418 58.563 1.00 53.44 174 ALA A CA 1
ATOM 1386 C C . ALA A 1 174 ? -36.979 6.529 59.746 1.00 53.44 174 ALA A C 1
ATOM 1388 O O . ALA A 1 174 ? -38.039 6.758 60.331 1.00 53.44 174 ALA A O 1
ATOM 1389 N N . ALA A 1 175 ? -36.196 5.504 60.101 1.00 47.25 175 ALA A N 1
ATOM 1390 C CA . ALA A 1 175 ? -36.504 4.616 61.223 1.00 47.25 175 ALA A CA 1
ATOM 1391 C C . ALA A 1 175 ? -36.187 5.255 62.590 1.00 47.25 175 ALA A C 1
ATOM 1393 O O . ALA A 1 175 ? -36.871 4.963 63.572 1.00 47.25 175 ALA A O 1
ATOM 1394 N N . GLU A 1 176 ? -35.205 6.158 62.656 1.00 51.47 176 GLU A N 1
ATOM 1395 C CA . GLU A 1 176 ? -34.824 6.859 63.893 1.00 51.47 176 GLU A CA 1
ATOM 1396 C C . GLU A 1 176 ? -35.834 7.950 64.310 1.00 51.47 176 GLU A C 1
ATOM 1398 O O . GLU A 1 176 ? -35.926 8.281 65.491 1.00 51.47 176 GLU A O 1
ATOM 1403 N N . ASP A 1 177 ? -36.697 8.412 63.398 1.00 46.47 177 ASP A N 1
ATOM 1404 C CA . ASP A 1 177 ? -37.701 9.455 63.670 1.00 46.47 177 ASP A CA 1
ATOM 1405 C C . ASP A 1 177 ? -39.001 8.944 64.342 1.00 46.47 177 ASP A C 1
ATOM 1407 O O . ASP A 1 177 ? -39.916 9.727 64.609 1.00 46.47 177 ASP A O 1
ATOM 1411 N N . THR A 1 178 ? -39.120 7.643 64.655 1.00 47.19 178 THR A N 1
ATOM 1412 C CA . THR A 1 178 ? -40.356 7.052 65.235 1.00 47.19 178 THR A CA 1
ATOM 1413 C C . THR A 1 178 ? -40.261 6.573 66.688 1.00 47.19 178 THR A C 1
ATOM 1415 O O . THR A 1 178 ? -41.232 6.029 67.215 1.00 47.19 178 THR A O 1
ATOM 1418 N N . SER A 1 179 ? -39.162 6.840 67.398 1.00 44.47 179 SER A N 1
ATOM 1419 C CA . SER A 1 179 ? -39.054 6.547 68.834 1.00 44.47 179 SER A CA 1
ATOM 1420 C C . SER A 1 179 ? -38.488 7.740 69.594 1.00 44.47 179 SER A C 1
ATOM 1422 O O . SER A 1 179 ? -37.281 7.870 69.772 1.00 44.47 179 SER A O 1
ATOM 1424 N N . GLY A 1 180 ? -39.374 8.602 70.094 1.00 47.72 180 GLY A N 1
ATOM 1425 C CA . GLY A 1 180 ? -38.979 9.645 71.031 1.00 47.72 180 GLY A CA 1
ATOM 1426 C C . GLY A 1 180 ? -38.415 9.049 72.322 1.00 47.72 180 GLY A C 1
ATOM 1427 O O . GLY A 1 180 ? -39.109 8.286 72.986 1.00 47.72 180 GLY A O 1
ATOM 1428 N N . CYS A 1 181 ? -37.193 9.432 72.703 1.00 33.75 181 CYS A N 1
ATOM 1429 C CA . CYS A 1 181 ? -36.807 9.612 74.104 1.00 33.75 181 CYS A CA 1
ATOM 1430 C C . CYS A 1 181 ? -35.459 10.342 74.241 1.00 33.75 181 CYS A C 1
ATOM 1432 O O . CYS A 1 181 ? -34.449 9.888 73.718 1.00 33.75 181 CYS A O 1
ATOM 1434 N N . ALA A 1 182 ? -35.504 11.430 75.013 1.00 39.53 182 ALA A N 1
ATOM 1435 C CA . ALA A 1 182 ? -34.482 11.989 75.900 1.00 39.53 182 ALA A CA 1
ATOM 1436 C C . ALA A 1 182 ? -33.050 12.237 75.385 1.00 39.53 182 ALA A C 1
ATOM 1438 O O . ALA A 1 182 ? -32.243 11.334 75.182 1.00 39.53 182 ALA A O 1
ATOM 1439 N N . GLU A 1 183 ? -32.719 13.529 75.368 1.00 45.22 183 GLU A N 1
ATOM 1440 C CA . GLU A 1 183 ? -31.367 14.075 75.439 1.00 45.22 183 GLU A CA 1
ATOM 1441 C C . GLU A 1 183 ? -30.507 13.366 76.501 1.00 45.22 183 GLU A C 1
ATOM 1443 O O . GLU A 1 183 ? -30.857 13.331 77.682 1.00 45.22 183 GLU A O 1
ATOM 1448 N N . LEU A 1 184 ? -29.328 12.889 76.096 1.00 36.84 184 LEU A N 1
ATOM 1449 C CA . LEU A 1 184 ? -28.197 12.660 76.992 1.00 36.84 184 LEU A CA 1
ATOM 1450 C C . LEU A 1 184 ? -26.906 13.126 76.301 1.00 36.84 184 LEU A C 1
ATOM 1452 O O . LEU A 1 184 ? -26.597 12.648 75.208 1.00 36.84 184 LEU A O 1
ATOM 1456 N N . PRO A 1 185 ? -26.126 14.037 76.911 1.00 48.25 185 PRO A N 1
ATOM 1457 C CA . PRO A 1 185 ? -24.848 14.461 76.365 1.00 48.25 185 PRO A CA 1
ATOM 1458 C C . PRO A 1 185 ? -23.729 13.516 76.820 1.00 48.25 185 PRO A C 1
ATOM 1460 O O . PRO A 1 185 ? -23.532 13.288 78.013 1.00 48.25 185 PRO A O 1
ATOM 1463 N N . GLY A 1 186 ? -22.929 13.022 75.877 1.00 31.69 186 GLY A N 1
ATOM 1464 C CA . GLY A 1 186 ? -21.625 12.430 76.177 1.00 31.69 186 GLY A CA 1
ATOM 1465 C C . GLY A 1 186 ? -20.985 11.727 74.978 1.00 31.69 186 GLY A C 1
ATOM 1466 O O . GLY A 1 186 ? -21.670 11.445 74.000 1.00 31.69 186 GLY A O 1
ATOM 1467 N N . PRO A 1 187 ? -19.701 11.346 75.067 1.00 41.75 187 PRO A N 1
ATOM 1468 C CA . PRO A 1 187 ? -18.551 12.090 75.562 1.00 41.75 187 PRO A CA 1
ATOM 1469 C C . PRO A 1 187 ? -17.665 12.562 74.390 1.00 41.75 187 PRO A C 1
ATOM 1471 O O . PRO A 1 187 ? -17.609 11.951 73.325 1.00 41.75 187 PRO A O 1
ATOM 1474 N N . SER A 1 188 ? -16.922 13.647 74.607 1.00 46.41 188 SER A N 1
ATOM 1475 C CA . SER A 1 188 ? -15.854 14.094 73.710 1.00 46.41 188 SER A CA 1
ATOM 1476 C C . SER A 1 188 ? -14.782 13.004 73.591 1.00 46.41 188 SER A C 1
ATOM 1478 O O . SER A 1 188 ? -14.006 12.785 74.520 1.00 46.41 188 SER A O 1
ATOM 1480 N N . ALA A 1 189 ? -14.756 12.302 72.460 1.00 34.16 189 ALA A N 1
ATOM 1481 C CA . ALA A 1 189 ? -13.682 11.395 72.082 1.00 34.16 189 ALA A CA 1
ATOM 1482 C C . ALA A 1 189 ? -13.099 11.886 70.755 1.00 34.16 189 ALA A C 1
ATOM 1484 O O . ALA A 1 189 ? -13.645 11.641 69.681 1.00 34.16 189 ALA A O 1
ATOM 1485 N N . MET A 1 190 ? -11.987 12.617 70.846 1.00 39.81 190 MET A N 1
ATOM 1486 C CA . MET A 1 190 ? -11.153 12.954 69.697 1.00 39.81 190 MET A CA 1
ATOM 1487 C C . MET A 1 190 ? -10.569 11.652 69.141 1.00 39.81 190 MET A C 1
ATOM 1489 O O . MET A 1 190 ? -9.582 11.138 69.661 1.00 39.81 190 MET A O 1
ATOM 1493 N N . GLN A 1 191 ? -11.191 11.091 68.107 1.00 35.78 191 GLN A N 1
ATOM 1494 C CA . GLN A 1 191 ? -10.535 10.095 67.273 1.00 35.78 191 GLN A CA 1
ATOM 1495 C C . GLN A 1 191 ? -9.801 10.845 66.166 1.00 35.78 191 GLN A C 1
ATOM 1497 O O . GLN A 1 191 ? -10.402 11.494 65.311 1.00 35.78 191 GLN A O 1
ATOM 1502 N N . THR A 1 192 ? -8.475 10.800 66.250 1.00 39.91 192 THR A N 1
ATOM 1503 C CA . THR A 1 192 ? -7.542 11.167 65.188 1.00 39.91 192 THR A CA 1
ATOM 1504 C C . THR A 1 192 ? -7.986 10.525 63.879 1.00 39.91 192 THR A C 1
ATOM 1506 O O . THR A 1 192 ? -8.128 9.304 63.803 1.00 39.91 192 THR A O 1
ATOM 1509 N N . GLY A 1 193 ? -8.244 11.366 62.875 1.00 34.38 193 GLY A N 1
ATOM 1510 C CA . GLY A 1 193 ? -8.682 10.940 61.551 1.00 34.38 193 GLY A CA 1
ATOM 1511 C C . GLY A 1 193 ? -7.690 9.976 60.890 1.00 34.38 193 GLY A C 1
ATOM 1512 O O . GLY A 1 193 ? -6.505 9.981 61.233 1.00 34.38 193 GLY A O 1
ATOM 1513 N N . PRO A 1 194 ? -8.154 9.139 59.950 1.00 37.44 194 PRO A N 1
ATOM 1514 C CA . PRO A 1 194 ? -7.277 8.227 59.242 1.00 37.44 194 PRO A CA 1
ATOM 1515 C C . PRO A 1 194 ? -6.275 9.012 58.389 1.00 37.44 194 PRO A C 1
ATOM 1517 O O . PRO A 1 194 ? -6.633 9.942 57.667 1.00 37.44 194 PRO A O 1
ATOM 1520 N N . ASP A 1 195 ? -5.017 8.601 58.509 1.00 38.00 195 ASP A N 1
ATOM 1521 C CA . ASP A 1 195 ? -3.860 9.028 57.732 1.00 38.00 195 ASP A CA 1
ATOM 1522 C C . ASP A 1 195 ? -4.159 8.980 56.220 1.00 38.00 195 ASP A C 1
ATOM 1524 O O . ASP A 1 195 ? -4.244 7.916 55.604 1.00 38.00 195 ASP A O 1
ATOM 1528 N N . LEU A 1 196 ? -4.368 10.155 55.620 1.00 39.75 196 LEU A N 1
ATOM 1529 C CA . LEU A 1 196 ? -4.557 10.341 54.181 1.00 39.75 196 LEU A CA 1
ATOM 1530 C C . LEU A 1 196 ? -3.189 10.357 53.483 1.00 39.75 196 LEU A C 1
ATOM 1532 O O . LEU A 1 196 ? -2.776 11.365 52.915 1.00 39.75 196 LEU A O 1
ATOM 1536 N N . SER A 1 197 ? -2.487 9.226 53.492 1.00 44.00 197 SER A N 1
ATOM 1537 C CA . SER A 1 197 ? -1.213 9.054 52.777 1.00 44.00 197 SER A CA 1
ATOM 1538 C C . SER A 1 197 ? -1.374 8.683 51.291 1.00 44.00 197 SER A C 1
ATOM 1540 O O . SER A 1 197 ? -0.416 8.264 50.647 1.00 44.00 197 SER A O 1
ATOM 1542 N N . TRP A 1 198 ? -2.563 8.869 50.697 1.00 43.88 198 TRP A N 1
ATOM 1543 C CA . TRP A 1 198 ? -2.846 8.479 49.304 1.00 43.88 198 TRP A CA 1
ATOM 1544 C C . TRP A 1 198 ? -2.762 9.611 48.262 1.00 43.88 198 TRP A C 1
ATOM 1546 O O . TRP A 1 198 ? -3.113 9.398 47.102 1.00 43.88 198 TRP A O 1
ATOM 1556 N N . MET A 1 199 ? -2.256 10.799 48.609 1.00 36.59 199 MET A N 1
ATOM 1557 C CA . MET A 1 199 ? -1.966 11.831 47.604 1.00 36.59 199 MET A CA 1
ATOM 1558 C C . MET A 1 199 ? -0.536 11.699 47.065 1.00 36.59 199 MET A C 1
ATOM 1560 O O . MET A 1 199 ? 0.426 12.204 47.637 1.00 36.59 199 MET A O 1
ATOM 1564 N N . GLU A 1 200 ? -0.427 11.035 45.915 1.00 40.09 200 GLU A N 1
ATOM 1565 C CA . GLU A 1 200 ? 0.687 11.157 44.967 1.00 40.09 200 GLU A CA 1
ATOM 1566 C C . GLU A 1 200 ? 1.121 12.635 44.802 1.00 40.09 200 GLU A C 1
ATOM 1568 O O . GLU A 1 200 ? 0.268 13.504 44.567 1.00 40.09 200 GLU A O 1
ATOM 1573 N N . PRO A 1 201 ? 2.427 12.963 44.865 1.00 42.44 201 PRO A N 1
ATOM 1574 C CA . PRO A 1 201 ? 2.930 14.330 44.741 1.00 42.44 201 PRO A CA 1
ATOM 1575 C C . PRO A 1 201 ? 2.922 14.777 43.270 1.00 42.44 201 PRO A C 1
ATOM 1577 O O . PRO A 1 201 ? 3.960 14.923 42.628 1.00 42.44 201 PRO A O 1
ATOM 1580 N N . GLY A 1 202 ? 1.733 14.983 42.706 1.00 51.03 202 GLY A N 1
ATOM 1581 C CA . GLY A 1 202 ? 1.584 15.340 41.294 1.00 51.03 202 GLY A CA 1
ATOM 1582 C C . GLY A 1 202 ? 0.289 16.050 40.914 1.00 51.03 202 GLY A C 1
ATOM 1583 O O . GLY A 1 202 ? 0.141 16.442 39.755 1.00 51.03 202 GLY A O 1
ATOM 1584 N N . GLN A 1 203 ? -0.646 16.253 41.844 1.00 49.62 203 GLN A N 1
ATOM 1585 C CA . GLN A 1 203 ? -1.913 16.901 41.514 1.00 49.62 203 GLN A CA 1
ATOM 1586 C C . GLN A 1 203 ? -1.712 18.397 41.222 1.00 49.62 203 GLN A C 1
ATOM 1588 O O . GLN A 1 203 ? -1.169 19.163 42.020 1.00 49.62 203 GLN A O 1
ATOM 1593 N N . ALA A 1 204 ? -2.126 18.812 40.022 1.00 53.78 204 ALA A N 1
ATOM 1594 C CA . ALA A 1 204 ? -2.173 20.210 39.628 1.00 53.78 204 ALA A CA 1
ATOM 1595 C C . ALA A 1 204 ? -3.243 20.922 40.467 1.00 53.78 204 ALA A C 1
ATOM 1597 O O . ALA A 1 204 ? -4.415 20.571 40.386 1.00 53.78 204 ALA A O 1
ATOM 1598 N N . LEU A 1 205 ? -2.823 21.911 41.261 1.00 53.88 205 LEU A N 1
ATOM 1599 C CA . LEU A 1 205 ? -3.710 22.801 42.011 1.00 53.88 205 LEU A CA 1
ATOM 1600 C C . LEU A 1 205 ? -4.799 23.353 41.085 1.00 53.88 205 LEU A C 1
ATOM 1602 O O . LEU A 1 205 ? -4.499 24.087 40.148 1.00 53.88 205 LEU A O 1
ATOM 1606 N N . THR A 1 206 ? -6.053 23.000 41.328 1.00 56.62 206 THR A N 1
ATOM 1607 C CA . THR A 1 206 ? -7.210 23.614 40.672 1.00 56.62 206 THR A CA 1
ATOM 1608 C C . THR A 1 206 ? -7.807 24.645 41.614 1.00 56.62 206 THR A C 1
ATOM 1610 O O . THR A 1 206 ? -8.149 24.317 42.746 1.00 56.62 206 THR A O 1
ATOM 1613 N N . PHE A 1 207 ? -7.916 25.891 41.154 1.00 54.88 207 PHE A N 1
ATOM 1614 C CA . PHE A 1 207 ? -8.584 26.963 41.889 1.00 54.88 207 PHE A CA 1
ATOM 1615 C C . PHE A 1 207 ? -10.083 26.658 41.983 1.00 54.88 207 PHE A C 1
ATOM 1617 O O . PHE A 1 207 ? -10.778 26.633 40.968 1.00 54.88 207 PHE A O 1
ATOM 1624 N N . ILE A 1 208 ? -10.559 26.407 43.199 1.00 61.12 208 ILE A N 1
ATOM 1625 C CA . ILE A 1 208 ? -11.975 26.265 43.532 1.00 61.12 208 ILE A CA 1
ATOM 1626 C C . ILE A 1 208 ? -12.316 27.569 44.255 1.00 61.12 208 ILE A C 1
ATOM 1628 O O . ILE A 1 208 ? -11.775 27.826 45.325 1.00 61.12 208 ILE A O 1
ATOM 1632 N N . GLY A 1 209 ? -13.062 28.449 43.586 1.00 60.12 209 GLY A N 1
ATOM 1633 C CA . GLY A 1 209 ? -13.278 29.838 44.004 1.00 60.12 209 GLY A CA 1
ATOM 1634 C C . GLY A 1 209 ? -14.034 30.023 45.326 1.00 60.12 209 GLY A C 1
ATOM 1635 O O . GLY A 1 209 ? -14.314 29.075 46.053 1.00 60.12 209 GLY A O 1
ATOM 1636 N N . HIS A 1 210 ? -14.353 31.285 45.624 1.00 50.59 210 HIS A N 1
ATOM 1637 C CA . HIS A 1 210 ? -14.952 31.735 46.882 1.00 50.59 210 HIS A CA 1
ATOM 1638 C C . HIS A 1 210 ? -16.288 31.039 47.193 1.00 50.59 210 HIS A C 1
ATOM 1640 O O . HIS A 1 210 ? -17.207 31.086 46.381 1.00 50.59 210 HIS A O 1
ATOM 1646 N N . GLN A 1 211 ? -16.403 30.452 48.387 1.00 49.09 211 GLN A N 1
ATOM 1647 C CA . GLN A 1 211 ? -17.693 30.209 49.034 1.00 49.09 211 GLN A CA 1
ATOM 1648 C C . GLN A 1 211 ? -17.804 31.137 50.239 1.00 49.09 211 GLN A C 1
ATOM 1650 O O . GLN A 1 211 ? -16.867 31.259 51.029 1.00 49.09 211 GLN A O 1
ATOM 1655 N N . GLU A 1 212 ? -18.940 31.809 50.338 1.00 46.06 212 GLU A N 1
ATOM 1656 C CA . GLU A 1 212 ? -19.317 32.633 51.477 1.00 46.06 212 GLU A CA 1
ATOM 1657 C C . GLU A 1 212 ? -19.727 31.708 52.624 1.00 46.06 212 GLU A C 1
ATOM 1659 O O . GLU A 1 212 ? -20.591 30.847 52.465 1.00 46.06 212 GLU A O 1
ATOM 1664 N N . THR A 1 213 ? -19.088 31.848 53.784 1.00 49.94 213 THR A N 1
ATOM 1665 C CA . THR A 1 213 ? -19.532 31.176 55.007 1.00 49.94 213 THR A CA 1
ATOM 1666 C C . THR A 1 213 ? -19.507 32.164 56.160 1.00 49.94 213 THR A C 1
ATOM 1668 O O . THR A 1 213 ? -18.550 32.211 56.930 1.00 49.94 213 THR A O 1
ATOM 1671 N N . GLU A 1 214 ? -20.585 32.921 56.313 1.00 47.25 214 GLU A N 1
ATOM 1672 C CA . GLU A 1 214 ? -20.951 33.484 57.607 1.00 47.25 214 GLU A CA 1
ATOM 1673 C C . GLU A 1 214 ? -22.374 33.038 57.922 1.00 47.25 214 GLU A C 1
ATOM 1675 O O . GLU A 1 214 ? -23.321 33.368 57.220 1.00 47.25 214 GLU A O 1
ATOM 1680 N N . GLY A 1 215 ? -22.526 32.208 58.952 1.00 47.78 215 GLY A N 1
ATOM 1681 C CA . GLY A 1 215 ? -23.845 31.751 59.379 1.00 47.78 215 GLY A CA 1
ATOM 1682 C C . GLY A 1 215 ? -23.827 30.332 59.910 1.00 47.78 215 GLY A C 1
ATOM 1683 O O . GLY A 1 215 ? -23.964 29.356 59.182 1.00 47.78 215 GLY A O 1
ATOM 1684 N N . LYS A 1 216 ? -23.671 30.220 61.223 1.00 52.12 216 LYS A N 1
ATOM 1685 C CA . LYS A 1 216 ? -23.806 28.993 62.007 1.00 52.12 216 LYS A CA 1
ATOM 1686 C C . LYS A 1 216 ? -25.183 28.359 61.731 1.00 52.12 216 LYS A C 1
ATOM 1688 O O . LYS A 1 216 ? -26.190 28.848 62.231 1.00 52.12 216 LYS A O 1
ATOM 1693 N N . GLY A 1 217 ? -25.230 27.281 60.949 1.00 46.50 217 GLY A N 1
ATOM 1694 C CA . GLY A 1 217 ? -26.477 26.605 60.580 1.00 46.50 217 GLY A CA 1
ATOM 1695 C C . GLY A 1 217 ? -26.270 25.115 60.345 1.00 46.50 217 GLY A C 1
ATOM 1696 O O . GLY A 1 217 ? -26.007 24.681 59.231 1.00 46.50 217 GLY A O 1
ATOM 1697 N N . ASN A 1 218 ? -26.360 24.342 61.426 1.00 48.03 218 ASN A N 1
ATOM 1698 C CA . ASN A 1 218 ? -26.406 22.882 61.420 1.00 48.03 218 ASN A CA 1
ATOM 1699 C C . ASN A 1 218 ? -27.589 22.386 60.553 1.00 48.03 218 ASN A C 1
ATOM 1701 O O . ASN A 1 218 ? -28.644 23.019 60.552 1.00 48.03 218 ASN A O 1
ATOM 1705 N N . VAL A 1 219 ? -27.449 21.246 59.866 1.00 54.69 219 VAL A N 1
ATOM 1706 C CA . VAL A 1 219 ? -28.382 20.690 58.844 1.00 54.69 219 VAL A CA 1
ATOM 1707 C C . VAL A 1 219 ? -29.807 20.387 59.374 1.00 54.69 219 VAL A C 1
ATOM 1709 O O . VAL A 1 219 ? -30.688 19.987 58.620 1.00 54.69 219 VAL A O 1
ATOM 1712 N N . HIS A 1 220 ? -30.088 20.660 60.651 1.00 49.62 220 HIS A N 1
ATOM 1713 C CA . HIS A 1 220 ? -31.378 20.421 61.303 1.00 49.62 220 HIS A CA 1
ATOM 1714 C C . HIS A 1 220 ? -32.227 21.678 61.574 1.00 49.62 220 HIS A C 1
ATOM 1716 O O . HIS A 1 220 ? -33.334 21.541 62.085 1.00 49.62 220 HIS A O 1
ATOM 1722 N N . THR A 1 221 ? -31.779 22.897 61.240 1.00 57.56 221 THR A N 1
ATOM 1723 C CA . THR A 1 221 ? -32.522 24.127 61.614 1.00 57.56 221 THR A CA 1
ATOM 1724 C C . THR A 1 221 ? -33.494 24.660 60.548 1.00 57.56 221 THR A C 1
ATOM 1726 O O . THR A 1 221 ? -34.064 25.730 60.733 1.00 57.56 221 THR A O 1
ATOM 1729 N N . GLY A 1 222 ? -33.702 23.967 59.421 1.00 59.38 222 GLY A N 1
ATOM 1730 C CA . GLY A 1 222 ? -34.662 24.395 58.384 1.00 59.38 222 GLY A CA 1
ATOM 1731 C C . GLY A 1 222 ? -34.378 25.768 57.747 1.00 59.38 222 GLY A C 1
ATOM 1732 O O . GLY A 1 222 ? -35.239 26.318 57.062 1.00 59.38 222 GLY A O 1
ATOM 1733 N N . ALA A 1 223 ? -33.189 26.335 57.968 1.00 57.12 223 ALA A N 1
ATOM 1734 C CA . ALA A 1 223 ? -32.789 27.608 57.389 1.00 57.12 223 ALA A CA 1
ATOM 1735 C C . ALA A 1 223 ? -32.540 27.447 55.886 1.00 57.12 223 ALA A C 1
ATOM 1737 O O . ALA A 1 223 ? -31.980 26.439 55.442 1.00 57.12 223 ALA A O 1
ATOM 1738 N N . LYS A 1 224 ? -32.962 28.447 55.100 1.00 57.25 224 LYS A N 1
ATOM 1739 C CA . LYS A 1 224 ? -32.707 28.459 53.661 1.00 57.25 224 LYS A CA 1
ATOM 1740 C C . LYS A 1 224 ? -31.197 28.392 53.421 1.00 57.25 224 LYS A C 1
ATOM 1742 O O . LYS A 1 224 ? -30.451 29.140 54.051 1.00 57.25 224 LYS A O 1
ATOM 1747 N N . PRO A 1 225 ? -30.751 27.503 52.528 1.00 56.69 225 PRO A N 1
ATOM 1748 C CA . PRO A 1 225 ? -29.342 27.372 52.232 1.00 56.69 225 PRO A CA 1
ATOM 1749 C C . PRO A 1 225 ? -28.783 28.661 51.604 1.00 56.69 225 PRO A C 1
ATOM 1751 O O . PRO A 1 225 ? -29.528 29.383 50.939 1.00 56.69 225 PRO A O 1
ATOM 1754 N N . PRO A 1 226 ? -27.476 28.927 51.773 1.00 60.28 226 PRO A N 1
ATOM 1755 C CA . PRO A 1 226 ? -26.842 30.208 51.439 1.00 60.28 226 PRO A CA 1
ATOM 1756 C C . PRO A 1 226 ? -26.919 30.610 49.955 1.00 60.28 226 PRO A C 1
ATOM 1758 O O . PRO A 1 226 ? -26.684 31.757 49.618 1.00 60.28 226 PRO A O 1
ATOM 1761 N N . TRP A 1 227 ? -27.296 29.700 49.052 1.00 60.91 227 TRP A N 1
ATOM 1762 C CA . TRP A 1 227 ? -27.534 29.998 47.631 1.00 60.91 227 TRP A CA 1
ATOM 1763 C C . TRP A 1 227 ? -28.971 30.462 47.317 1.00 60.91 227 TRP A C 1
ATOM 1765 O O . TRP A 1 227 ? -29.357 30.504 46.149 1.00 60.91 227 TRP A O 1
ATOM 1775 N N . LEU A 1 228 ? -29.798 30.718 48.339 1.00 58.78 228 LEU A N 1
ATOM 1776 C CA . LEU A 1 228 ? -31.221 31.069 48.208 1.00 58.78 228 LEU A CA 1
ATOM 1777 C C . LEU A 1 228 ? -31.590 32.387 48.921 1.00 58.78 228 LEU A C 1
ATOM 1779 O O . LEU A 1 228 ? -32.771 32.634 49.188 1.00 58.78 228 LEU A O 1
ATOM 1783 N N . THR A 1 229 ? -30.596 33.204 49.261 1.00 56.62 229 THR A N 1
ATOM 1784 C CA . THR A 1 229 ? -30.766 34.575 49.759 1.00 56.62 229 THR A CA 1
ATOM 1785 C C . THR A 1 229 ? -30.541 35.560 48.619 1.00 56.62 229 THR A C 1
ATOM 1787 O O . THR A 1 229 ? -29.515 35.488 47.949 1.00 56.62 229 THR A O 1
ATOM 1790 N N . ASP A 1 230 ? -31.513 36.445 48.388 1.00 51.03 230 ASP A N 1
ATOM 1791 C CA . ASP A 1 230 ? -31.354 37.573 47.472 1.00 51.03 230 ASP A CA 1
ATOM 1792 C C . ASP A 1 230 ? -30.367 38.565 48.110 1.00 51.03 230 ASP A C 1
ATOM 1794 O O . ASP A 1 230 ? -30.516 38.941 49.274 1.00 51.03 230 ASP A O 1
ATOM 1798 N N . GLU A 1 231 ? -29.306 38.864 47.364 1.00 55.38 231 GLU A N 1
ATOM 1799 C CA . GLU A 1 231 ? -28.111 39.604 47.771 1.00 55.38 231 GLU A CA 1
ATOM 1800 C C . GLU A 1 231 ? -28.445 41.046 48.169 1.00 55.38 231 GLU A C 1
ATOM 1802 O O . GLU A 1 231 ? -28.820 41.819 47.298 1.00 55.38 231 GLU A O 1
ATOM 1807 N N . ASP A 1 232 ? -28.246 41.421 49.437 1.00 46.19 232 ASP A N 1
ATOM 1808 C CA . ASP A 1 232 ? -28.013 42.808 49.855 1.00 46.19 232 ASP A CA 1
ATOM 1809 C C . ASP A 1 232 ? -27.275 42.842 51.217 1.00 46.19 232 ASP A C 1
ATOM 1811 O O . ASP A 1 232 ? -27.613 42.105 52.141 1.00 46.19 232 ASP A O 1
ATOM 1815 N N . GLU A 1 233 ? -26.299 43.755 51.310 1.00 40.56 233 GLU A N 1
ATOM 1816 C CA . GLU A 1 233 ? -25.557 44.239 52.499 1.00 40.56 233 GLU A CA 1
ATOM 1817 C C . GLU A 1 233 ? -24.196 43.599 52.876 1.00 40.56 233 GLU A C 1
ATOM 1819 O O . GLU A 1 233 ? -24.073 42.658 53.651 1.00 40.56 233 GLU A O 1
ATOM 1824 N N . GLU A 1 234 ? -23.160 44.194 52.272 1.00 47.31 234 GLU A N 1
ATOM 1825 C CA . GLU A 1 234 ? -22.011 44.897 52.884 1.00 47.31 234 GLU A CA 1
ATOM 1826 C C . GLU A 1 234 ? -21.216 44.284 54.072 1.00 47.31 234 GLU A C 1
ATOM 1828 O O . GLU A 1 234 ? -21.702 44.093 55.180 1.00 47.31 234 GLU A O 1
ATOM 1833 N N . ASP A 1 235 ? -19.904 44.158 53.811 1.00 45.09 235 ASP A N 1
ATOM 1834 C CA . ASP A 1 235 ? -18.746 44.080 54.721 1.00 45.09 235 ASP A CA 1
ATOM 1835 C C . ASP A 1 235 ? -18.495 42.817 55.580 1.00 45.09 235 ASP A C 1
ATOM 1837 O O . ASP A 1 235 ? -18.874 42.705 56.743 1.00 45.09 235 ASP A O 1
ATOM 1841 N N . GLY A 1 236 ? -17.644 41.926 55.043 1.00 38.28 236 GLY A N 1
ATOM 1842 C CA . GLY A 1 236 ? -16.984 40.839 55.776 1.00 38.28 236 GLY A CA 1
ATOM 1843 C C . GLY A 1 236 ? -15.637 40.458 55.144 1.00 38.28 236 GLY A C 1
ATOM 1844 O O . GLY A 1 236 ? -15.553 40.017 53.996 1.00 38.28 236 GLY A O 1
ATOM 1845 N N . SER A 1 237 ? -14.540 40.677 55.871 1.00 46.88 237 SER A N 1
ATOM 1846 C CA . SER A 1 237 ? -13.164 40.486 55.384 1.00 46.88 237 SER A CA 1
ATOM 1847 C C . SER A 1 237 ? -12.830 39.020 55.038 1.00 46.88 237 SER A C 1
ATOM 1849 O O . SER A 1 237 ? -12.814 38.131 55.885 1.00 46.88 237 SER A O 1
ATOM 1851 N N . LYS A 1 238 ? -12.526 38.774 53.756 1.00 51.56 238 LYS A N 1
ATOM 1852 C CA . LYS A 1 238 ? -12.296 37.447 53.156 1.00 51.56 238 LYS A CA 1
ATOM 1853 C C . LYS A 1 238 ? -10.965 36.832 53.613 1.00 51.56 238 LYS A C 1
ATOM 1855 O O . LYS A 1 238 ? -9.911 37.177 53.077 1.00 51.56 238 LYS A O 1
ATOM 1860 N N . GLN A 1 239 ? -10.987 35.885 54.550 1.00 57.25 239 GLN A N 1
ATOM 1861 C CA . GLN A 1 239 ? -9.815 35.045 54.835 1.00 57.25 239 GLN A CA 1
ATOM 1862 C C . GLN A 1 239 ? -9.653 33.972 53.741 1.00 57.25 239 GLN A C 1
ATOM 1864 O O . GLN A 1 239 ? -10.587 33.241 53.424 1.00 57.25 239 GLN A O 1
ATOM 1869 N N . GLN A 1 240 ? -8.469 33.910 53.121 1.00 53.78 240 GLN A N 1
ATOM 1870 C CA . GLN A 1 240 ? -8.169 33.027 51.986 1.00 53.78 240 GLN A CA 1
ATOM 1871 C C . GLN A 1 240 ? -7.828 31.608 52.465 1.00 53.78 240 GLN A C 1
ATOM 1873 O O . GLN A 1 240 ? -6.880 31.425 53.227 1.00 53.78 240 GLN A O 1
ATOM 1878 N N . ILE A 1 241 ? -8.558 30.599 51.979 1.00 56.47 241 ILE A N 1
ATOM 1879 C CA . ILE A 1 241 ? -8.173 29.186 52.104 1.00 56.47 241 ILE A CA 1
ATOM 1880 C C . ILE A 1 241 ? -7.638 28.719 50.747 1.00 56.47 241 ILE A C 1
ATOM 1882 O O . ILE A 1 241 ? -8.336 28.784 49.738 1.00 56.47 241 ILE A O 1
ATOM 1886 N N . GLY A 1 242 ? -6.396 28.235 50.743 1.00 60.94 242 GLY A N 1
ATOM 1887 C CA . GLY A 1 242 ? -5.660 27.827 49.544 1.00 60.94 242 GLY A CA 1
ATOM 1888 C C . GLY A 1 242 ? -4.653 28.885 49.075 1.00 60.94 242 GLY A C 1
ATOM 1889 O O . GLY A 1 242 ? -4.762 30.049 49.465 1.00 60.94 242 GLY A O 1
ATOM 1890 N N . PRO A 1 243 ? -3.638 28.493 48.279 1.00 64.50 243 PRO A N 1
ATOM 1891 C CA . PRO A 1 243 ? -2.647 29.433 47.775 1.00 64.50 243 PRO A CA 1
ATOM 1892 C C . PRO A 1 243 ? -3.338 30.539 46.985 1.00 64.50 243 PRO A C 1
ATOM 1894 O O . PRO A 1 243 ? -4.307 30.288 46.259 1.00 64.50 243 PRO A O 1
ATOM 1897 N N . SER A 1 244 ? -2.846 31.764 47.141 1.00 75.50 244 SER A N 1
ATOM 1898 C CA . SER A 1 244 ? -3.481 32.926 46.526 1.00 75.50 244 SER A CA 1
ATOM 1899 C C . SER A 1 244 ? -3.542 32.763 45.002 1.00 75.50 244 SER A C 1
ATOM 1901 O O . SER A 1 244 ? -2.761 32.027 44.390 1.00 75.50 244 SER A O 1
ATOM 1903 N N . TYR A 1 245 ? -4.466 33.467 44.347 1.00 72.94 245 TYR A N 1
ATOM 1904 C CA . TYR A 1 245 ? -4.572 33.439 42.884 1.00 72.94 245 TYR A CA 1
ATOM 1905 C C . TYR A 1 245 ? -3.226 33.741 42.196 1.00 72.94 245 TYR A C 1
ATOM 1907 O O . TYR A 1 245 ? -2.860 33.117 41.197 1.00 72.94 245 TYR A O 1
ATOM 1915 N N . GLU A 1 246 ? -2.435 34.637 42.785 1.00 75.50 246 GLU A N 1
ATOM 1916 C CA . GLU A 1 246 ? -1.083 34.939 42.323 1.00 75.50 246 GLU A CA 1
ATOM 1917 C C . GLU A 1 246 ? -0.121 33.754 42.474 1.00 75.50 246 GLU A C 1
ATOM 1919 O O . GLU A 1 246 ? 0.707 33.505 41.595 1.00 75.50 246 GLU A O 1
ATOM 1924 N N . GLU A 1 247 ? -0.219 32.995 43.564 1.00 74.25 247 GLU A N 1
ATOM 1925 C CA . GLU A 1 247 ? 0.586 31.792 43.781 1.00 74.25 247 GLU A CA 1
ATOM 1926 C C . GLU A 1 247 ? 0.237 30.679 42.790 1.00 74.25 247 GLU A C 1
ATOM 1928 O O . GLU A 1 247 ? 1.142 30.025 42.259 1.00 74.25 247 GLU A O 1
ATOM 1933 N N . PHE A 1 248 ? -1.043 30.517 42.447 1.00 78.19 248 PHE A N 1
ATOM 1934 C CA . PHE A 1 248 ? -1.466 29.591 41.395 1.00 78.19 248 PHE A CA 1
ATOM 1935 C C . PHE A 1 248 ? -0.867 29.962 40.028 1.00 78.19 248 PHE A C 1
ATOM 1937 O O . PHE A 1 248 ? -0.330 29.099 39.321 1.00 78.19 248 PHE A O 1
ATOM 1944 N N . LEU A 1 249 ? -0.890 31.248 39.664 1.00 77.12 249 LEU A N 1
ATOM 1945 C CA . LEU A 1 249 ? -0.275 31.724 38.422 1.00 77.12 249 LEU A CA 1
ATOM 1946 C C . LEU A 1 249 ? 1.240 31.474 38.405 1.00 77.12 249 LEU A C 1
ATOM 1948 O O . LEU A 1 249 ? 1.752 30.908 37.433 1.00 77.12 249 LEU A O 1
ATOM 1952 N N . LYS A 1 250 ? 1.942 31.774 39.506 1.00 80.75 250 LYS A N 1
ATOM 1953 C CA . LYS A 1 250 ? 3.382 31.490 39.658 1.00 80.75 250 LYS A CA 1
ATOM 1954 C C . LYS A 1 250 ? 3.690 29.997 39.510 1.00 80.75 250 LYS A C 1
ATOM 1956 O O . LYS A 1 250 ? 4.683 29.618 38.886 1.00 80.75 250 LYS A O 1
ATOM 1961 N N . GLN A 1 251 ? 2.845 29.119 40.047 1.00 80.38 251 GLN A N 1
ATOM 1962 C CA . GLN A 1 251 ? 3.020 27.671 39.911 1.00 80.38 251 GLN A CA 1
ATOM 1963 C C . GLN A 1 251 ? 2.821 27.201 38.466 1.00 80.38 251 GLN A C 1
ATOM 1965 O O . GLN A 1 251 ? 3.606 26.391 37.959 1.00 80.38 251 GLN A O 1
ATOM 1970 N N . LYS A 1 252 ? 1.817 27.747 37.773 1.00 79.12 252 LYS A N 1
ATOM 1971 C CA . LYS A 1 252 ? 1.560 27.467 36.356 1.00 79.12 252 LYS A CA 1
ATOM 1972 C C . LYS A 1 252 ? 2.742 27.888 35.479 1.00 79.12 252 LYS A C 1
ATOM 1974 O O . LYS A 1 252 ? 3.118 27.157 34.562 1.00 79.12 252 LYS A O 1
ATOM 1979 N N . GLU A 1 253 ? 3.369 29.023 35.774 1.00 77.50 253 GLU A N 1
ATOM 1980 C CA . GLU A 1 253 ? 4.588 29.476 35.095 1.00 77.50 253 GLU A CA 1
ATOM 1981 C C . GLU A 1 253 ? 5.784 28.559 35.362 1.00 77.50 253 GLU A C 1
ATOM 1983 O O . GLU A 1 253 ? 6.458 28.139 34.418 1.00 77.50 253 GLU A O 1
ATOM 1988 N N . LYS A 1 254 ? 6.001 28.142 36.616 1.00 78.12 254 LYS A N 1
ATOM 1989 C CA . LYS A 1 254 ? 7.050 27.168 36.964 1.00 78.12 254 LYS A CA 1
ATOM 1990 C C . LYS A 1 254 ? 6.870 25.838 36.231 1.00 78.12 254 LYS A C 1
ATOM 1992 O O . LYS A 1 254 ? 7.848 25.261 35.762 1.00 78.12 254 LYS A O 1
ATOM 1997 N N . GLN A 1 255 ? 5.637 25.350 36.082 1.00 77.00 255 GLN A N 1
ATOM 1998 C CA . GLN A 1 255 ? 5.367 24.140 35.299 1.00 77.00 255 GLN A CA 1
ATOM 1999 C C . GLN A 1 255 ? 5.659 24.323 33.804 1.00 77.00 255 GLN A C 1
ATOM 2001 O O . GLN A 1 255 ? 6.147 23.390 33.168 1.00 77.00 255 GLN A O 1
ATOM 2006 N N . LYS A 1 256 ? 5.405 25.510 33.232 1.00 74.94 256 LYS A N 1
ATOM 2007 C CA . LYS A 1 256 ? 5.791 25.822 31.845 1.00 74.94 256 LYS A CA 1
ATOM 2008 C C . LYS A 1 256 ? 7.312 25.829 31.672 1.00 74.94 256 LYS A C 1
ATOM 2010 O O . LYS A 1 256 ? 7.799 25.280 30.690 1.00 74.94 256 LYS A O 1
ATOM 2015 N N . LEU A 1 257 ? 8.052 26.388 32.632 1.00 68.81 257 LEU A N 1
ATOM 2016 C CA . LEU A 1 257 ? 9.519 26.410 32.615 1.00 68.81 257 LEU A CA 1
ATOM 2017 C C . LEU A 1 257 ? 10.119 25.000 32.726 1.00 68.81 257 LEU A C 1
ATOM 2019 O O . LEU A 1 257 ? 11.039 24.682 31.983 1.00 68.81 257 LEU A O 1
ATOM 2023 N N . LYS A 1 258 ? 9.549 24.121 33.565 1.00 72.69 258 LYS A N 1
ATOM 2024 C CA . LYS A 1 258 ? 9.986 22.714 33.700 1.00 72.69 258 LYS A CA 1
ATOM 2025 C C . LYS A 1 258 ? 9.824 21.878 32.421 1.00 72.69 258 LYS A C 1
ATOM 2027 O O . LYS A 1 258 ? 10.508 20.874 32.273 1.00 72.69 258 LYS A O 1
ATOM 2032 N N . LYS A 1 259 ? 8.921 22.263 31.512 1.00 73.06 259 LYS A N 1
ATOM 2033 C CA . LYS A 1 259 ? 8.704 21.578 30.221 1.00 73.06 259 LYS A CA 1
ATOM 2034 C C . LYS A 1 259 ? 9.714 21.985 29.143 1.00 73.06 259 LYS A C 1
ATOM 2036 O O . LYS A 1 259 ? 9.718 21.389 28.069 1.00 73.06 259 LYS A O 1
ATOM 2041 N N . LEU A 1 260 ? 10.532 23.007 29.393 1.00 73.50 260 LEU A N 1
ATOM 2042 C CA . LEU A 1 260 ? 11.534 23.489 28.447 1.00 73.50 260 LEU A CA 1
ATOM 2043 C C . LEU A 1 260 ? 12.881 22.792 28.716 1.00 73.50 260 LEU A C 1
ATOM 2045 O O . LEU A 1 260 ? 13.269 22.670 29.877 1.00 73.50 260 LEU A O 1
ATOM 2049 N N . PRO A 1 261 ? 13.621 22.358 27.678 1.00 73.38 261 PRO A N 1
ATOM 2050 C CA . PRO A 1 261 ? 14.956 21.786 27.848 1.00 73.38 261 PRO A CA 1
ATOM 2051 C C . PRO A 1 261 ? 15.911 22.774 28.531 1.00 73.38 261 PRO A C 1
ATOM 2053 O O . PRO A 1 261 ? 16.029 23.919 28.089 1.00 73.38 261 PRO A O 1
ATOM 2056 N N . ALA A 1 262 ? 16.610 22.325 29.578 1.00 67.44 262 ALA A N 1
ATOM 2057 C CA . ALA A 1 262 ? 17.535 23.161 30.351 1.00 67.44 262 ALA A CA 1
ATOM 2058 C C . ALA A 1 262 ? 18.718 23.683 29.512 1.00 67.44 262 ALA A C 1
ATOM 2060 O O . ALA A 1 262 ? 19.186 24.794 29.728 1.00 67.44 262 ALA A O 1
ATOM 2061 N N . GLU A 1 263 ? 19.153 22.923 28.504 1.00 68.69 263 GLU A N 1
ATOM 2062 C CA . GLU A 1 263 ? 20.283 23.271 27.629 1.00 68.69 263 GLU A CA 1
ATOM 2063 C C . GLU A 1 263 ? 19.884 24.104 26.393 1.00 68.69 263 GLU A C 1
ATOM 2065 O O . GLU A 1 263 ? 20.667 24.238 25.451 1.00 68.69 263 GLU A O 1
ATOM 2070 N N . ARG A 1 264 ? 18.670 24.680 26.342 1.00 75.56 264 ARG A N 1
ATOM 2071 C CA . ARG A 1 264 ? 18.288 25.527 25.198 1.00 75.56 264 ARG A CA 1
ATOM 2072 C C . ARG A 1 264 ? 19.139 26.802 25.154 1.00 75.56 264 ARG A C 1
ATOM 2074 O O . ARG A 1 264 ? 19.340 27.473 26.168 1.00 75.56 264 ARG A O 1
ATOM 2081 N N . VAL A 1 265 ? 19.581 27.174 23.953 1.00 61.19 265 VAL A N 1
ATOM 2082 C CA . VAL A 1 265 ? 20.304 28.431 23.710 1.00 61.19 265 VAL A CA 1
ATOM 2083 C C . VAL A 1 265 ? 19.445 29.597 24.217 1.00 61.19 265 VAL A C 1
ATOM 2085 O O . VAL A 1 265 ? 18.299 29.748 23.798 1.00 61.19 265 VAL A O 1
ATOM 2088 N N . GLY A 1 266 ? 19.971 30.378 25.164 1.00 64.19 266 GLY A N 1
ATOM 2089 C CA . GLY A 1 266 ? 19.248 31.471 25.828 1.00 64.19 266 GLY A CA 1
ATOM 2090 C C . GLY A 1 266 ? 18.698 31.160 27.229 1.00 64.19 266 GLY A C 1
ATOM 2091 O O . GLY A 1 266 ? 18.226 32.078 27.886 1.00 64.19 266 GLY A O 1
ATOM 2092 N N . ALA A 1 267 ? 18.774 29.917 27.729 1.00 66.00 267 ALA A N 1
ATOM 2093 C CA . ALA A 1 267 ? 18.337 29.581 29.096 1.00 66.00 267 ALA A CA 1
ATOM 2094 C C . ALA A 1 267 ? 19.222 30.189 30.201 1.00 66.00 267 ALA A C 1
ATOM 2096 O O . ALA A 1 267 ? 18.706 30.562 31.248 1.00 66.00 267 ALA A O 1
ATOM 2097 N N . ASN A 1 268 ? 20.526 30.328 29.943 1.00 59.69 268 ASN A N 1
ATOM 2098 C CA . ASN A 1 268 ? 21.506 30.935 30.857 1.00 59.69 268 ASN A CA 1
ATOM 2099 C C . ASN A 1 268 ? 21.813 32.401 30.508 1.00 59.69 268 ASN A C 1
ATOM 2101 O O . ASN A 1 268 ? 22.842 32.933 30.920 1.00 59.69 268 ASN A O 1
ATOM 2105 N N . PHE A 1 269 ? 20.986 33.034 29.673 1.00 63.97 269 PHE A N 1
ATOM 2106 C CA . PHE A 1 269 ? 21.239 34.399 29.237 1.00 63.97 269 PHE A CA 1
ATOM 2107 C C . PHE A 1 269 ? 20.734 35.378 30.295 1.00 63.97 269 PHE A C 1
ATOM 2109 O O . PHE A 1 269 ? 19.532 35.511 30.514 1.00 63.97 269 PHE A O 1
ATOM 2116 N N . ASP A 1 270 ? 21.663 36.046 30.972 1.00 64.19 270 ASP A N 1
ATOM 2117 C CA . ASP A 1 270 ? 21.335 37.049 31.974 1.00 64.19 270 ASP A CA 1
ATOM 2118 C C . ASP A 1 270 ? 20.893 38.356 31.296 1.00 64.19 270 ASP A C 1
ATOM 2120 O O . ASP A 1 270 ? 21.705 39.143 30.799 1.00 64.19 270 ASP A O 1
ATOM 2124 N N . HIS A 1 271 ? 19.578 38.580 31.275 1.00 61.81 271 HIS A N 1
ATOM 2125 C CA . HIS A 1 271 ? 18.940 39.761 30.689 1.00 61.81 271 HIS A CA 1
ATOM 2126 C C . HIS A 1 271 ? 19.211 41.065 31.462 1.00 61.81 271 HIS A C 1
ATOM 2128 O O . HIS A 1 271 ? 18.749 42.122 31.036 1.00 61.81 271 HIS A O 1
ATOM 2134 N N . THR A 1 272 ? 19.938 41.013 32.583 1.00 65.69 272 THR A N 1
ATOM 2135 C CA . THR A 1 272 ? 20.299 42.199 33.375 1.00 65.69 272 THR A CA 1
ATOM 2136 C C . THR A 1 272 ? 21.675 42.771 33.026 1.00 65.69 272 THR A C 1
ATOM 2138 O O . THR A 1 272 ? 22.022 43.869 33.465 1.00 65.69 272 THR A O 1
ATOM 2141 N N . SER A 1 273 ? 22.449 42.074 32.190 1.00 63.69 273 SER A N 1
ATOM 2142 C CA . SER A 1 273 ? 23.743 42.563 31.718 1.00 63.69 273 SER A CA 1
ATOM 2143 C C . SER A 1 273 ? 23.560 43.637 30.635 1.00 63.69 273 SER A C 1
ATOM 2145 O O . SER A 1 273 ? 23.032 43.377 29.555 1.00 63.69 273 SER A O 1
ATOM 2147 N N . GLN A 1 274 ? 23.981 44.877 30.915 1.00 66.81 274 GLN A N 1
ATOM 2148 C CA . GLN A 1 274 ? 24.051 45.919 29.888 1.00 66.81 274 GLN A CA 1
ATOM 2149 C C . GLN A 1 274 ? 25.164 45.572 28.901 1.00 66.81 274 GLN A C 1
ATOM 2151 O O . GLN A 1 274 ? 26.352 45.577 29.224 1.00 66.81 274 GLN A O 1
ATOM 2156 N N . THR A 1 275 ? 24.764 45.246 27.683 1.00 63.94 275 THR A N 1
ATOM 2157 C CA . THR A 1 275 ? 25.667 44.904 26.591 1.00 63.94 275 THR A CA 1
ATOM 2158 C C . THR A 1 275 ? 26.160 46.191 25.930 1.00 63.94 275 THR A C 1
ATOM 2160 O O . THR A 1 275 ? 25.346 46.943 25.401 1.00 63.94 275 THR A O 1
ATOM 2163 N N . GLY A 1 276 ? 27.466 46.474 25.970 1.00 69.88 276 GLY A N 1
ATOM 2164 C CA . GLY A 1 276 ? 28.041 47.658 25.313 1.00 69.88 276 GLY A CA 1
ATOM 2165 C C . GLY A 1 276 ? 27.959 47.595 23.780 1.00 69.88 276 GLY A C 1
ATOM 2166 O O . GLY A 1 276 ? 27.809 46.514 23.211 1.00 69.88 276 GLY A O 1
ATOM 2167 N N . ASP A 1 277 ? 28.122 48.735 23.099 1.00 63.34 277 ASP A N 1
ATOM 2168 C CA . ASP A 1 277 ? 28.019 48.881 21.627 1.00 63.34 277 ASP A CA 1
ATOM 2169 C C . ASP A 1 277 ? 28.976 47.983 20.808 1.00 63.34 277 ASP A C 1
ATOM 2171 O O . ASP A 1 277 ? 28.841 47.847 19.593 1.00 63.34 277 ASP A O 1
ATOM 2175 N N . SER A 1 278 ? 29.940 47.334 21.463 1.00 65.56 278 SER A N 1
ATOM 2176 C CA . SER A 1 278 ? 30.862 46.347 20.889 1.00 65.56 278 SER A CA 1
ATOM 2177 C C . SER A 1 278 ? 30.363 44.895 20.957 1.00 65.56 278 SER A C 1
ATOM 2179 O O . SER A 1 278 ? 31.080 43.986 20.545 1.00 65.56 278 SER A O 1
ATOM 2181 N N . TRP A 1 279 ? 29.150 44.653 21.465 1.00 68.81 279 TRP A N 1
ATOM 2182 C CA . TRP A 1 279 ? 28.566 43.313 21.597 1.00 68.81 279 TRP A CA 1
ATOM 2183 C C . TRP A 1 279 ? 28.314 42.632 20.248 1.00 68.81 279 TRP A C 1
ATOM 2185 O O . TRP A 1 279 ? 28.372 41.407 20.138 1.00 68.81 279 TRP A O 1
ATOM 2195 N N . LEU A 1 280 ? 28.023 43.408 19.204 1.00 66.69 280 LEU A N 1
ATOM 2196 C CA . LEU A 1 280 ? 27.852 42.873 17.860 1.00 66.69 280 LEU A CA 1
ATOM 2197 C C . LEU A 1 280 ? 29.231 42.538 17.272 1.00 66.69 280 LEU A C 1
ATOM 2199 O O . LEU A 1 280 ? 30.040 43.450 17.081 1.00 66.69 280 LEU A O 1
ATOM 2203 N N . PRO A 1 281 ? 29.506 41.266 16.915 1.00 57.94 281 PRO A N 1
ATOM 2204 C CA . PRO A 1 281 ? 30.671 40.933 16.109 1.00 57.94 281 PRO A CA 1
ATOM 2205 C C . PRO A 1 281 ? 30.661 41.828 14.873 1.00 57.94 281 PRO A C 1
ATOM 2207 O O . PRO A 1 281 ? 29.618 41.968 14.228 1.00 57.94 281 PRO A O 1
ATOM 2210 N N . SER A 1 282 ? 31.785 42.461 14.526 1.00 60.91 282 SER A N 1
ATOM 2211 C CA . SER A 1 282 ? 31.819 43.286 13.322 1.00 60.91 282 SER A CA 1
ATOM 2212 C C . SER A 1 282 ? 31.656 42.365 12.107 1.00 60.91 282 SER A C 1
ATOM 2214 O O . SER A 1 282 ? 32.623 41.786 11.610 1.00 60.91 282 SER A O 1
ATOM 2216 N N . PHE A 1 283 ? 30.424 42.193 11.630 1.00 53.56 283 PHE A N 1
ATOM 2217 C CA . PHE A 1 283 ? 30.108 41.463 10.406 1.00 53.56 283 PHE A CA 1
ATOM 2218 C C . PHE A 1 283 ? 30.538 42.323 9.223 1.00 53.56 283 PHE A C 1
ATOM 2220 O O . PHE A 1 283 ? 29.698 42.939 8.568 1.00 53.56 283 PHE A O 1
ATOM 2227 N N . GLY A 1 284 ? 31.860 42.434 9.039 1.00 57.97 284 GLY A N 1
ATOM 2228 C CA . GLY A 1 284 ? 32.587 43.313 8.124 1.00 57.97 284 GLY A CA 1
ATOM 2229 C C . GLY A 1 284 ? 31.719 43.909 7.028 1.00 57.97 284 GLY A C 1
ATOM 2230 O O . GLY A 1 284 ? 31.634 43.349 5.940 1.00 57.97 284 GLY A O 1
ATOM 2231 N N . ARG A 1 285 ? 31.046 45.016 7.373 1.00 61.88 285 ARG A N 1
ATOM 2232 C CA . ARG A 1 285 ? 30.181 45.851 6.532 1.00 61.88 285 ARG A CA 1
ATOM 2233 C C . ARG A 1 285 ? 29.404 45.102 5.426 1.00 61.88 285 ARG A C 1
ATOM 2235 O O . ARG A 1 285 ? 29.250 45.647 4.339 1.00 61.88 285 ARG A O 1
ATOM 2242 N N . VAL A 1 286 ? 28.850 43.913 5.715 1.00 58.44 286 VAL A N 1
ATOM 2243 C CA . VAL A 1 286 ? 27.975 43.153 4.783 1.00 58.44 286 VAL A CA 1
ATOM 2244 C C . VAL A 1 286 ? 26.756 43.986 4.360 1.00 58.44 286 VAL A C 1
ATOM 2246 O O . VAL A 1 286 ? 26.210 43.791 3.280 1.00 58.44 286 VAL A O 1
ATOM 2249 N N . TRP A 1 287 ? 26.397 44.974 5.183 1.00 52.75 287 TRP A N 1
ATOM 2250 C CA . TRP A 1 287 ? 25.233 45.836 5.012 1.00 52.75 287 TRP A CA 1
ATOM 2251 C C . TRP A 1 287 ? 25.555 47.312 4.722 1.00 52.75 287 TRP A C 1
ATOM 2253 O O . TRP A 1 287 ? 24.650 48.135 4.762 1.00 52.75 287 TRP A O 1
ATOM 2263 N N . ASN A 1 288 ? 26.808 47.679 4.407 1.00 56.12 288 ASN A N 1
ATOM 2264 C CA . ASN A 1 288 ? 27.127 49.048 3.966 1.00 56.12 288 ASN A CA 1
ATOM 2265 C C . ASN A 1 288 ? 27.549 49.077 2.493 1.00 56.12 288 ASN A C 1
ATOM 2267 O O . ASN A 1 288 ? 28.397 48.295 2.066 1.00 56.12 288 ASN A O 1
ATOM 2271 N N . HIS A 1 289 ? 27.028 50.034 1.725 1.00 52.25 289 HIS A N 1
ATOM 2272 C CA . HIS A 1 289 ? 27.485 50.284 0.359 1.00 52.25 289 HIS A CA 1
ATOM 2273 C C . HIS A 1 289 ? 28.795 51.096 0.352 1.00 52.25 289 HIS A C 1
ATOM 2275 O O . HIS A 1 289 ? 28.843 52.217 0.849 1.00 52.25 289 HIS A O 1
ATOM 2281 N N . GLY A 1 290 ? 29.865 50.528 -0.221 1.00 64.75 290 GLY A N 1
ATOM 2282 C CA . GLY A 1 290 ? 31.168 51.186 -0.406 1.00 64.75 290 GLY A CA 1
ATOM 2283 C C . GLY A 1 290 ? 32.282 50.207 -0.809 1.00 64.75 290 GLY A C 1
ATOM 2284 O O . GLY A 1 290 ? 32.164 49.003 -0.584 1.00 64.75 290 GLY A O 1
ATOM 2285 N N . ARG A 1 291 ? 33.369 50.691 -1.439 1.00 61.22 291 ARG A N 1
ATOM 2286 C CA . ARG A 1 291 ? 34.492 49.830 -1.874 1.00 61.22 291 ARG A CA 1
ATOM 2287 C C . ARG A 1 291 ? 35.438 49.509 -0.714 1.00 61.22 291 ARG A C 1
ATOM 2289 O O . ARG A 1 291 ? 35.809 50.377 0.065 1.00 61.22 291 ARG A O 1
ATOM 2296 N N . ARG A 1 292 ? 35.908 48.261 -0.683 1.00 58.28 292 AR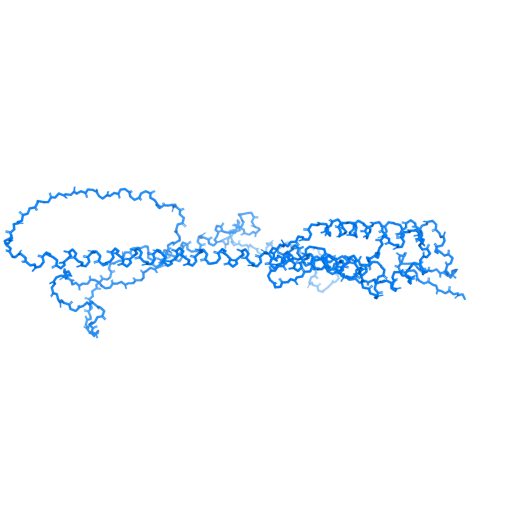G A N 1
ATOM 2297 C CA . ARG A 1 292 ? 36.632 47.624 0.433 1.00 58.28 292 ARG A CA 1
ATOM 2298 C C . ARG A 1 292 ? 38.028 48.195 0.761 1.00 58.28 292 ARG A C 1
ATOM 2300 O O . ARG A 1 292 ? 38.584 47.820 1.781 1.00 58.28 292 ARG A O 1
ATOM 2307 N N . TRP A 1 293 ? 38.602 49.065 -0.077 1.00 58.44 293 TRP A N 1
ATOM 2308 C CA . TRP A 1 293 ? 39.982 49.568 0.073 1.00 58.44 293 TRP A CA 1
ATOM 2309 C C . TRP A 1 293 ? 40.103 50.920 0.802 1.00 58.44 293 TRP A C 1
ATOM 2311 O O . TRP A 1 293 ? 41.210 51.407 0.999 1.00 58.44 293 TRP A O 1
ATOM 2321 N N . GLN A 1 294 ? 38.984 51.537 1.196 1.00 60.06 294 GLN A N 1
ATOM 2322 C CA . GLN A 1 294 ? 38.956 52.869 1.822 1.00 60.06 294 GLN A CA 1
ATOM 2323 C C . GLN A 1 294 ? 38.804 52.853 3.354 1.00 60.06 294 GLN A C 1
ATOM 2325 O O . GLN A 1 294 ? 38.504 53.891 3.936 1.00 60.06 294 GLN A O 1
ATOM 2330 N N . SER A 1 295 ? 39.009 51.725 4.040 1.00 56.22 295 SER A N 1
ATOM 2331 C CA . SER A 1 295 ? 38.935 51.691 5.509 1.00 56.22 295 SER A CA 1
ATOM 2332 C C . SER A 1 295 ? 40.158 51.031 6.137 1.00 56.22 295 SER A C 1
ATOM 2334 O O . SER A 1 295 ? 40.533 49.930 5.735 1.00 56.22 295 SER A O 1
ATOM 2336 N N . ARG A 1 296 ? 40.738 51.749 7.107 1.00 53.81 296 ARG A N 1
ATOM 2337 C CA . ARG A 1 296 ? 41.737 51.280 8.074 1.00 53.81 296 ARG A CA 1
ATOM 2338 C C . ARG A 1 296 ? 41.156 50.234 9.018 1.00 53.81 296 ARG A C 1
ATOM 2340 O O . ARG A 1 296 ? 39.937 50.324 9.289 1.00 53.81 296 ARG A O 1
#